Protein AF-A0A7Y3M4L9-F1 (afdb_monomer)

Foldseek 3Di:
DVLCCVQPVDPPPDDQDPPPRVVVVLCCLVVVVGPDDPPDPSSLVSVQVVVVVCLVPDDEAKDKDKDKDWDWQAPDPPDQFTKIKIKMKMWTDPVVVVVCVVVVHAADPVRADDDPNHGYWGKMKIKIKMKGWDDPPQPKIKIKIKIKMAIATDDRAQADRPVQWDWAEPDLAQPQHHTQRFDLQLDDDSHPHHTEGIKIKMKIKIWHDDDDQKIKIKMKIKMHHAHENGDDDPPRRHPPDPVSSVRTWMKIWMKMWGCPVVKIKIKIKIAGQAHSNDPPPCGGCVRGDPVSIHIHIDIHDSD

Sequence (303 aa):
NTIAQNINYIGNDETLTFPAQAQQFINDVLGNNTSLSPTDDDFILVNNIEERKQRLTENNLIFSSSFDYKKDKRDNIFDNDFSIFKFRVEIAGNLLQNISRISGKSKNANGNYEVFGVAFSQYVKTEVDYVKYFSQGGNNVLAFRSYFGIAIPYGNSNSIPFAESFFAGGPNDNRAWTAYNLGPGSSQTTNEFNEANLKIHLSAEQRFNMFGNLRGALFIDAGNIWNVLDNVEDDAATFGGLDSLKDIAIGSGFGLRYDFRFFVLRGDIGFKTYDPSQPEGSRWFKKYNFSNAVYNIGINYPF

Mean predicted aligned error: 4.72 Å

Radius of gyration: 23.03 Å; Cα contacts (8 Å, |Δi|>4): 688; chains: 1; bounding box: 53×56×58 Å

Nearest PDB structures (foldseek):
  4k3b-assembly1_A  TM=7.089E-01  e=7.580E-07  Neisseria gonorrhoeae FA 1090
  6wuj-assembly1_B  TM=6.359E-01  e=8.716E-05  Thermothelomyces thermophilus
  5nxu-assembly1_C  TM=3.870E-01  e=4.578E+00  Providencia stuartii
  5o68-assembly4_J  TM=2.298E-01  e=6.637E-01  Pseudomonas sp. UK4
  1tkl-assembly1_B  TM=2.554E-01  e=4.837E+00  Saccharomyces cerevisiae

pLDDT: mean 95.04, std 3.94, range [65.38, 98.88]

Solvent-accessible surface area (backbone atoms only — not comparable to full-atom values): 15820 Å² total; per-residue (Å²): 87,71,69,42,32,75,74,62,74,42,55,86,90,56,71,63,49,83,64,66,51,45,50,50,50,49,51,33,48,79,66,60,72,47,96,57,46,89,87,35,71,69,38,39,51,47,51,37,50,51,53,51,49,51,66,74,68,56,77,79,41,78,53,69,53,73,49,81,48,78,49,72,62,59,87,50,96,84,61,52,64,30,40,38,43,36,40,38,42,35,44,26,21,62,67,62,53,50,51,38,59,76,70,65,59,72,56,49,99,87,68,28,52,61,60,98,87,33,53,36,40,15,35,41,35,40,38,40,41,39,37,40,36,39,56,74,55,88,74,25,33,44,37,39,38,41,38,41,37,42,38,41,29,39,92,51,26,51,54,70,57,77,93,75,36,42,65,26,28,16,72,68,52,33,37,27,29,53,62,23,68,32,37,24,30,34,36,82,76,78,62,71,71,24,61,18,32,27,37,44,38,37,35,41,36,45,34,34,65,72,56,94,53,36,27,40,33,42,37,42,21,38,33,35,20,17,32,46,78,48,74,75,81,53,70,48,26,31,58,85,51,80,73,45,60,75,23,50,24,29,17,35,37,42,31,45,31,43,54,70,87,85,52,31,45,33,40,36,43,11,21,30,44,30,39,39,53,43,60,89,95,51,26,63,49,71,47,56,43,83,92,58,37,28,82,36,77,47,72,46,71,62,118

Structure (mmCIF, N/CA/C/O backbone):
data_AF-A0A7Y3M4L9-F1
#
_entry.id   AF-A0A7Y3M4L9-F1
#
loop_
_atom_site.group_PDB
_atom_site.id
_atom_site.type_symbol
_atom_site.label_atom_id
_atom_site.label_alt_id
_atom_site.label_comp_id
_atom_site.label_asym_id
_atom_site.label_entity_id
_atom_site.label_seq_id
_atom_site.pdbx_PDB_ins_code
_atom_site.Cartn_x
_atom_site.Cartn_y
_atom_site.Cartn_z
_atom_site.occupancy
_atom_site.B_iso_or_equiv
_atom_site.auth_seq_id
_atom_site.auth_comp_id
_atom_site.auth_asym_id
_atom_site.auth_atom_id
_atom_site.pdbx_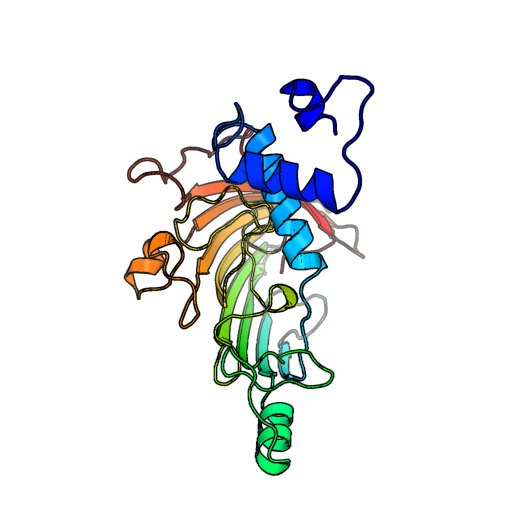PDB_model_num
ATOM 1 N N . ASN A 1 1 ? -4.374 16.717 25.336 1.00 92.19 1 ASN A N 1
ATOM 2 C CA . ASN A 1 1 ? -3.983 17.858 26.194 1.00 92.19 1 ASN A CA 1
ATOM 3 C C . ASN A 1 1 ? -3.893 19.139 25.396 1.00 92.19 1 ASN A C 1
ATOM 5 O O . ASN A 1 1 ? -4.829 19.904 25.519 1.00 92.19 1 ASN A O 1
ATOM 9 N N . THR A 1 2 ? -2.906 19.338 24.516 1.00 94.31 2 THR A N 1
ATOM 10 C CA . THR A 1 2 ? -2.770 20.597 23.750 1.00 94.31 2 THR A CA 1
ATOM 11 C C . THR A 1 2 ? -4.044 21.007 23.004 1.00 94.31 2 THR A C 1
ATOM 13 O O . THR A 1 2 ? -4.526 22.111 23.205 1.00 94.31 2 THR A O 1
ATOM 16 N N . ILE A 1 3 ? -4.653 20.100 22.230 1.00 95.75 3 ILE A N 1
ATOM 17 C CA . ILE A 1 3 ? -5.904 20.392 21.500 1.00 95.75 3 ILE A CA 1
ATOM 18 C C . ILE A 1 3 ? -7.040 20.753 22.469 1.00 95.75 3 ILE A C 1
ATOM 20 O O . ILE A 1 3 ? -7.715 21.760 22.296 1.00 95.75 3 ILE A O 1
ATOM 24 N N . ALA A 1 4 ? -7.210 19.965 23.535 1.00 95.56 4 ALA A N 1
ATOM 25 C CA . ALA A 1 4 ? -8.240 20.193 24.548 1.00 95.56 4 ALA A CA 1
ATOM 26 C C . ALA A 1 4 ? -8.081 21.549 25.266 1.00 95.56 4 ALA A C 1
ATOM 28 O O . ALA A 1 4 ? -9.076 22.206 25.550 1.00 95.56 4 ALA A O 1
ATOM 29 N N . GLN A 1 5 ? -6.846 21.986 25.526 1.00 95.62 5 GLN A N 1
ATOM 30 C CA . GLN A 1 5 ? -6.551 23.306 26.093 1.00 95.62 5 GLN A CA 1
ATOM 31 C C . GLN A 1 5 ? -6.839 24.421 25.076 1.00 95.62 5 GLN A C 1
ATOM 33 O O . GLN A 1 5 ? -7.519 25.388 25.403 1.00 95.62 5 GLN A O 1
ATOM 38 N N . ASN A 1 6 ? -6.402 24.259 23.822 1.00 94.69 6 ASN A N 1
ATOM 39 C CA . ASN A 1 6 ? -6.586 25.257 22.762 1.00 94.69 6 ASN A CA 1
ATOM 40 C C . ASN A 1 6 ? -8.061 25.581 22.491 1.00 94.69 6 ASN A C 1
ATOM 42 O O . ASN A 1 6 ? -8.401 26.736 22.242 1.00 94.69 6 ASN A O 1
ATOM 46 N N . ILE A 1 7 ? -8.940 24.577 22.559 1.00 95.44 7 ILE A N 1
ATOM 47 C CA . ILE A 1 7 ? -10.385 24.767 22.366 1.00 95.44 7 ILE A CA 1
ATOM 48 C C . ILE A 1 7 ? -11.129 25.102 23.670 1.00 95.44 7 ILE A C 1
ATOM 50 O O . ILE A 1 7 ? -12.356 25.151 23.680 1.00 95.44 7 ILE A O 1
ATOM 54 N N . ASN A 1 8 ? -10.402 25.342 24.768 1.00 94.88 8 ASN A N 1
ATOM 55 C CA . ASN A 1 8 ? -10.937 25.602 26.109 1.00 94.88 8 ASN A CA 1
ATOM 56 C C . ASN A 1 8 ? -11.855 24.484 26.646 1.00 94.88 8 ASN A C 1
ATOM 58 O O . ASN A 1 8 ? -12.777 24.752 27.414 1.00 94.88 8 ASN A O 1
ATOM 62 N N . TYR A 1 9 ? -11.616 23.230 26.250 1.00 95.12 9 TYR A N 1
ATOM 63 C CA . TYR A 1 9 ? -12.315 22.061 26.801 1.00 95.12 9 TYR A CA 1
ATOM 64 C C . TYR A 1 9 ? -11.847 21.745 28.235 1.00 95.12 9 TYR A C 1
ATOM 66 O O . TYR A 1 9 ? -12.623 21.256 29.051 1.00 95.12 9 TYR A O 1
ATOM 74 N N . ILE A 1 10 ? -10.587 22.059 28.550 1.00 95.88 10 ILE A N 1
ATOM 75 C CA . ILE A 1 10 ? -10.004 22.060 29.902 1.00 95.88 10 ILE A CA 1
ATOM 76 C C . ILE A 1 10 ? -9.190 23.340 30.123 1.00 95.88 10 ILE A C 1
ATOM 78 O O . ILE A 1 10 ? -8.855 24.033 29.161 1.00 95.88 10 ILE A O 1
ATOM 82 N N . GLY A 1 11 ? -8.836 23.642 31.375 1.00 93.75 11 GLY A N 1
ATOM 83 C CA . GLY A 1 11 ? -7.957 24.766 31.701 1.00 93.75 11 GLY A CA 1
ATOM 84 C C . GLY A 1 11 ? -6.533 24.605 31.143 1.00 93.75 11 GLY A C 1
ATOM 85 O O . GLY A 1 11 ? -6.040 23.492 30.968 1.00 93.75 11 GLY A O 1
ATOM 86 N N . ASN A 1 12 ? -5.837 25.723 30.906 1.00 91.38 12 ASN A N 1
ATOM 87 C CA . ASN A 1 12 ? -4.493 25.743 30.298 1.00 91.38 12 ASN A CA 1
ATOM 88 C C . ASN A 1 12 ? -3.424 24.962 31.088 1.00 91.38 12 ASN A C 1
ATOM 90 O O . ASN A 1 12 ? -2.490 24.436 30.488 1.00 91.38 12 ASN A O 1
ATOM 94 N N . ASP A 1 13 ? -3.577 24.859 32.410 1.00 92.31 13 ASP A N 1
ATOM 95 C CA . ASP A 1 13 ? -2.670 24.111 33.296 1.00 92.31 13 ASP A CA 1
ATOM 96 C C . ASP A 1 13 ? -3.205 22.710 33.650 1.00 92.31 13 ASP A C 1
ATOM 98 O O . ASP A 1 13 ? -2.570 21.950 34.383 1.00 92.31 13 ASP A O 1
ATOM 102 N N . GLU A 1 14 ? -4.386 22.351 33.142 1.00 94.38 14 GLU A N 1
ATOM 103 C CA . GLU A 1 14 ? -5.015 21.058 33.387 1.00 94.38 14 GLU A CA 1
ATOM 104 C C . GLU A 1 14 ? -4.588 20.031 32.337 1.00 94.38 14 GLU A C 1
ATOM 106 O O . GLU A 1 14 ? -4.204 20.354 31.211 1.00 94.38 14 GLU A O 1
ATOM 111 N N . THR A 1 15 ? -4.679 18.752 32.694 1.00 94.88 15 THR A N 1
ATOM 112 C CA . THR A 1 15 ? -4.427 17.643 31.770 1.00 94.88 15 THR A CA 1
ATOM 113 C C . THR A 1 15 ? -5.551 16.627 31.868 1.00 94.88 15 THR A C 1
ATOM 115 O O . THR A 1 15 ? -6.075 16.366 32.949 1.00 94.88 15 THR A O 1
ATOM 118 N N . LEU A 1 16 ? -5.919 16.039 30.730 1.00 94.56 16 LEU A N 1
ATOM 119 C CA . LEU A 1 16 ? -6.867 14.935 30.694 1.00 94.56 16 LEU A CA 1
ATOM 120 C C . LEU A 1 16 ? -6.222 13.712 31.347 1.00 94.56 16 LEU A C 1
ATOM 122 O O . LEU A 1 16 ? -5.148 13.266 30.934 1.00 94.56 16 LEU A O 1
ATOM 126 N N . THR A 1 17 ? -6.897 13.140 32.335 1.00 93.06 17 THR A N 1
ATOM 127 C CA . THR A 1 17 ? -6.503 11.856 32.916 1.00 93.06 17 THR A CA 1
ATOM 128 C C . THR A 1 17 ? -6.695 10.714 31.916 1.00 93.06 17 THR A C 1
ATOM 130 O O . THR A 1 17 ? -7.688 10.638 31.182 1.00 93.06 17 THR A O 1
ATOM 133 N N . PHE A 1 18 ? -5.732 9.793 31.896 1.00 86.81 18 PHE A N 1
ATOM 134 C CA . PHE A 1 18 ? -5.782 8.584 31.081 1.00 86.81 18 PHE A CA 1
ATOM 135 C C . PHE A 1 18 ? -6.322 7.397 31.903 1.00 86.81 18 PHE A C 1
ATOM 137 O O . PHE A 1 18 ? -5.886 7.219 33.041 1.00 86.81 18 PHE A O 1
ATOM 144 N N . PRO A 1 19 ? -7.216 6.550 31.354 1.00 87.06 19 PRO A N 1
ATOM 145 C CA . PRO A 1 19 ? -7.797 6.627 30.009 1.00 87.06 19 PRO A CA 1
ATOM 146 C C . PRO A 1 19 ? -9.112 7.425 29.933 1.00 87.06 19 PRO A C 1
ATOM 148 O O . PRO A 1 19 ? -9.506 7.828 28.844 1.00 87.06 19 PRO A O 1
ATOM 151 N N . ALA A 1 20 ? -9.797 7.655 31.058 1.00 91.94 20 ALA A N 1
ATOM 152 C CA . ALA A 1 20 ? -11.209 8.047 31.060 1.00 91.94 20 ALA A CA 1
ATOM 153 C C . ALA A 1 20 ? -11.492 9.423 30.426 1.00 91.94 20 ALA A C 1
ATOM 155 O O . ALA A 1 20 ? -12.269 9.503 29.476 1.00 91.94 20 ALA A O 1
ATOM 156 N N . GLN A 1 21 ? -10.855 10.497 30.907 1.00 95.00 21 GLN A N 1
ATOM 157 C CA . GLN A 1 21 ? -11.091 11.849 30.378 1.00 95.00 21 GLN A CA 1
ATOM 158 C C . GLN A 1 21 ? -10.524 12.017 28.967 1.00 95.00 21 GLN A C 1
ATOM 160 O O . GLN A 1 21 ? -11.117 12.707 28.142 1.00 95.00 21 GLN A O 1
ATOM 165 N N . ALA A 1 22 ? -9.398 11.363 28.671 1.00 94.62 22 ALA A N 1
ATOM 166 C CA . ALA A 1 22 ? -8.841 11.339 27.323 1.00 94.62 22 ALA A CA 1
ATOM 167 C C . ALA A 1 22 ? -9.817 10.704 26.319 1.00 94.62 22 ALA A C 1
ATOM 169 O O . ALA A 1 22 ? -10.043 11.272 25.254 1.00 94.62 22 ALA A O 1
ATOM 170 N N . GLN A 1 23 ? -10.437 9.573 26.674 1.00 95.44 23 GLN A N 1
ATOM 171 C CA . GLN A 1 23 ? -11.424 8.927 25.812 1.00 95.44 23 GLN A CA 1
ATOM 172 C C . GLN A 1 23 ? -12.690 9.766 25.656 1.00 95.44 23 GLN A C 1
ATOM 174 O O . GLN A 1 23 ? -13.225 9.861 24.557 1.00 95.44 23 GLN A O 1
ATOM 179 N N . GLN A 1 24 ? -13.167 10.375 26.743 1.00 96.50 24 GLN A N 1
ATOM 180 C CA . GLN A 1 24 ? -14.336 11.246 26.689 1.00 96.50 24 GLN A CA 1
ATOM 181 C C . GLN A 1 24 ? -14.101 12.425 25.741 1.00 96.50 24 GLN A C 1
ATOM 183 O O . GLN A 1 24 ? -14.927 12.669 24.872 1.00 96.50 24 GLN A O 1
ATOM 188 N N . PHE A 1 25 ? -12.943 13.083 25.839 1.00 97.31 25 PHE A N 1
ATOM 189 C CA . PHE A 1 25 ? -12.573 14.161 24.927 1.00 97.31 25 PHE A CA 1
ATOM 190 C C . PHE A 1 25 ? -12.571 13.708 23.462 1.00 97.31 25 PHE A C 1
ATOM 192 O O . PHE A 1 25 ? -13.136 14.386 22.610 1.00 97.31 25 PHE A O 1
ATOM 199 N N . ILE A 1 26 ? -11.971 12.549 23.167 1.00 96.56 26 ILE A N 1
ATOM 200 C CA . ILE A 1 26 ? -11.969 11.988 21.810 1.00 96.56 26 ILE A CA 1
ATOM 201 C C . ILE A 1 26 ? -13.405 11.767 21.316 1.00 96.56 26 ILE A C 1
ATOM 203 O O . ILE A 1 26 ? -13.749 12.203 20.221 1.00 96.56 26 ILE A O 1
ATOM 207 N N . ASN A 1 27 ? -14.252 11.135 22.131 1.00 96.81 27 ASN A N 1
ATOM 208 C CA . ASN A 1 27 ? -15.646 10.876 21.780 1.00 96.81 27 ASN A CA 1
ATOM 209 C C . ASN A 1 27 ? -16.433 12.177 21.558 1.00 96.81 27 ASN A C 1
ATOM 211 O O . ASN A 1 27 ? -17.264 12.233 20.658 1.00 96.81 27 ASN A O 1
ATOM 215 N N . ASP A 1 28 ? -16.166 13.219 22.347 1.00 97.06 28 ASP A N 1
ATOM 216 C CA . ASP A 1 28 ? -16.821 14.519 22.204 1.00 97.06 28 ASP A CA 1
ATOM 217 C C . ASP A 1 28 ? -16.396 15.231 20.917 1.00 97.06 28 ASP A C 1
ATOM 219 O O . ASP A 1 28 ? -17.243 15.797 20.225 1.00 97.06 28 ASP A O 1
ATOM 223 N N . VAL A 1 29 ? -15.111 15.175 20.552 1.00 97.00 29 VAL A N 1
ATOM 224 C CA . VAL A 1 29 ? -14.626 15.719 19.275 1.00 97.00 29 VAL A CA 1
ATOM 225 C C . VAL A 1 29 ? -15.272 14.975 18.107 1.00 97.00 29 VAL A C 1
ATOM 227 O O . VAL A 1 29 ? -15.924 15.607 17.280 1.00 97.00 29 VAL A O 1
ATOM 230 N N . LEU A 1 30 ? -15.170 13.642 18.069 1.00 95.31 30 LEU A N 1
ATOM 231 C CA . LEU A 1 30 ? -15.694 12.826 16.965 1.00 95.31 30 LEU A CA 1
ATOM 232 C C . LEU A 1 30 ? -17.230 12.805 16.905 1.00 95.31 30 LEU A C 1
ATOM 234 O O . LEU A 1 30 ? -17.811 12.585 15.845 1.00 95.31 30 LEU A O 1
ATOM 238 N N . GLY A 1 31 ? -17.894 13.071 18.031 1.00 95.50 31 GLY A N 1
ATOM 239 C CA . GLY A 1 31 ? -19.341 13.232 18.136 1.00 95.50 31 GLY A CA 1
ATOM 240 C C . GLY A 1 31 ? -19.858 14.622 17.754 1.00 95.50 31 GLY A C 1
ATOM 241 O O . GLY A 1 31 ? -21.058 14.852 17.875 1.00 95.50 31 GLY A O 1
ATOM 242 N N . ASN A 1 32 ? -18.993 15.541 17.304 1.00 93.75 32 ASN A N 1
ATOM 243 C CA . ASN A 1 32 ? -19.320 16.947 17.018 1.00 93.75 32 ASN A CA 1
ATOM 244 C C . ASN A 1 32 ? -19.892 17.713 18.231 1.00 93.75 32 ASN A C 1
ATOM 246 O O . ASN A 1 32 ? -20.689 18.637 18.077 1.00 93.75 32 ASN A O 1
ATOM 250 N N . ASN A 1 33 ? -19.475 17.351 19.446 1.00 95.81 33 ASN A N 1
ATOM 251 C CA . ASN A 1 33 ? -19.857 18.024 20.694 1.00 95.81 33 ASN A CA 1
ATOM 252 C C . ASN A 1 33 ? -18.848 19.110 21.115 1.00 95.81 33 ASN A C 1
ATOM 254 O O . ASN A 1 33 ? -18.902 19.617 22.235 1.00 95.81 33 ASN A O 1
ATOM 258 N N . THR A 1 34 ? -17.910 19.462 20.235 1.00 95.38 34 THR A N 1
ATOM 259 C CA . THR A 1 34 ? -16.902 20.508 20.459 1.00 95.38 34 THR A CA 1
ATOM 260 C C . THR A 1 34 ? -16.968 21.561 19.355 1.00 95.38 34 THR A C 1
ATOM 262 O O . THR A 1 34 ? -17.765 21.455 18.427 1.00 95.38 34 THR A O 1
ATOM 265 N N . SER A 1 35 ? -16.129 22.594 19.444 1.00 94.50 35 SER A N 1
ATOM 266 C CA . SER A 1 35 ? -16.019 23.623 18.406 1.00 94.50 35 SER A CA 1
ATOM 267 C C . SER A 1 35 ? -15.292 23.161 17.136 1.00 94.50 35 SER A C 1
ATOM 269 O O . SER A 1 35 ? -15.220 23.943 16.193 1.00 94.50 35 SER A O 1
ATOM 271 N N . LEU A 1 36 ? -14.705 21.959 17.129 1.00 95.25 36 LEU A N 1
ATOM 272 C CA . LEU A 1 36 ? -13.946 21.433 15.994 1.00 95.25 36 LEU A CA 1
ATOM 273 C C . LEU A 1 36 ? -14.883 20.846 14.929 1.00 95.25 36 LEU A C 1
ATOM 275 O O . LEU A 1 36 ? -15.818 20.114 15.246 1.00 95.25 36 LEU A O 1
ATOM 279 N N . SER A 1 37 ? -14.590 21.142 13.667 1.00 93.62 37 SER A N 1
ATOM 280 C CA . SER A 1 37 ? -15.246 20.599 12.476 1.00 93.62 37 SER A CA 1
ATOM 281 C C . SER A 1 37 ? -14.431 19.441 11.882 1.00 93.62 37 SER A C 1
ATOM 283 O O . SER A 1 37 ? -13.204 19.478 11.963 1.00 93.62 37 SER A O 1
ATOM 285 N N . PRO A 1 38 ? -15.049 18.468 11.180 1.00 91.38 38 PRO A N 1
ATOM 286 C CA . PRO A 1 38 ? -14.337 17.391 10.477 1.00 91.38 38 PRO A CA 1
ATOM 287 C C . PRO A 1 38 ? -13.252 17.834 9.481 1.00 91.38 38 PRO A C 1
ATOM 289 O O . PRO A 1 38 ? -12.408 17.038 9.079 1.00 91.38 38 PRO A O 1
ATOM 292 N N . THR A 1 39 ? -13.289 19.096 9.059 1.00 90.94 39 THR A N 1
ATOM 293 C CA . THR A 1 39 ? -12.308 19.712 8.157 1.00 90.94 39 THR A CA 1
ATOM 294 C C . THR A 1 39 ? -11.094 20.301 8.872 1.00 90.94 39 THR A C 1
ATOM 296 O O . THR A 1 39 ? -10.145 20.694 8.198 1.00 90.94 39 THR A O 1
ATOM 299 N N . ASP A 1 40 ? -11.138 20.424 10.199 1.00 94.75 40 ASP A N 1
ATOM 300 C CA . ASP A 1 40 ? -10.086 21.067 10.981 1.00 94.75 40 ASP A CA 1
ATOM 301 C C . ASP A 1 40 ? -8.923 20.098 11.219 1.00 94.75 40 ASP A C 1
ATOM 303 O O . ASP A 1 40 ? -9.131 18.933 11.567 1.00 94.75 40 ASP A O 1
ATOM 307 N N . ASP A 1 41 ? -7.687 20.591 11.107 1.00 94.56 41 ASP A N 1
ATOM 308 C CA . ASP A 1 41 ? -6.476 19.781 11.314 1.00 94.56 41 ASP A CA 1
ATOM 309 C C . ASP A 1 41 ? -6.461 19.108 12.699 1.00 94.56 41 ASP A C 1
ATOM 311 O O . ASP A 1 41 ? -6.066 17.948 12.835 1.00 94.56 41 ASP A O 1
ATOM 315 N N . ASP A 1 42 ? -6.950 19.810 13.726 1.00 96.38 42 ASP A N 1
ATOM 316 C CA . ASP A 1 42 ? -7.064 19.288 15.090 1.00 96.38 42 ASP A CA 1
ATOM 317 C C . ASP A 1 42 ? -8.110 18.164 15.201 1.00 96.38 42 ASP A C 1
ATOM 319 O O . ASP A 1 42 ? -7.884 17.194 15.927 1.00 96.38 42 ASP A O 1
ATOM 323 N N . PHE A 1 43 ? -9.225 18.240 14.461 1.00 95.94 43 PHE A N 1
ATOM 324 C CA . PHE A 1 43 ? -10.203 17.148 14.401 1.00 95.94 43 PHE A CA 1
ATOM 325 C C . PHE A 1 43 ? -9.583 15.916 13.744 1.00 95.94 43 PHE A C 1
ATOM 327 O O . PHE A 1 43 ? -9.665 14.815 14.289 1.00 95.94 43 PHE A O 1
ATOM 334 N N . ILE A 1 44 ? -8.931 16.105 12.592 1.00 94.69 44 ILE A N 1
ATOM 335 C CA . ILE A 1 44 ? -8.273 15.027 11.844 1.00 94.69 44 ILE A CA 1
ATOM 336 C C . ILE A 1 44 ? -7.208 14.357 12.719 1.00 94.69 44 ILE A C 1
ATOM 338 O O . ILE A 1 44 ? -7.131 13.132 12.785 1.00 94.69 44 ILE A O 1
ATOM 342 N N . LEU A 1 45 ? -6.427 15.142 13.462 1.00 95.31 45 LEU A N 1
ATOM 343 C CA . LEU A 1 45 ? -5.435 14.613 14.391 1.00 95.31 45 LEU A CA 1
ATOM 344 C C . LEU A 1 45 ? -6.075 13.784 15.517 1.00 95.31 45 LEU A C 1
ATOM 346 O O . LEU A 1 45 ? -5.550 12.722 15.854 1.00 95.31 45 LEU A O 1
ATOM 350 N N . VAL A 1 46 ? -7.201 14.226 16.087 1.00 95.44 46 VAL A N 1
ATOM 351 C CA . VAL A 1 46 ? -7.941 13.452 17.101 1.00 95.44 46 VAL A CA 1
ATOM 352 C C . VAL A 1 46 ? -8.500 12.152 16.516 1.00 95.44 46 VAL A C 1
ATOM 354 O O . VAL A 1 46 ? -8.343 11.103 17.143 1.00 95.44 46 VAL A O 1
ATOM 357 N N . ASN A 1 47 ? -9.071 12.194 15.309 1.00 95.06 47 ASN A N 1
ATOM 358 C CA . ASN A 1 47 ? -9.529 11.004 14.587 1.00 95.06 47 ASN A CA 1
ATOM 359 C C . ASN A 1 47 ? -8.390 9.994 14.394 1.00 95.06 47 ASN A C 1
ATOM 361 O O . ASN A 1 47 ? -8.524 8.833 14.769 1.00 95.06 47 ASN A O 1
ATOM 365 N N . ASN A 1 48 ? -7.229 10.453 13.927 1.00 94.75 48 ASN A N 1
ATOM 366 C CA . ASN A 1 48 ? -6.074 9.587 13.687 1.00 94.75 48 ASN A CA 1
ATOM 367 C C . ASN A 1 48 ? -5.498 9.007 14.992 1.00 94.75 48 ASN A C 1
ATOM 369 O O . ASN A 1 48 ? -4.983 7.888 15.008 1.00 94.75 48 ASN A O 1
ATOM 373 N N . ILE A 1 49 ? -5.599 9.729 16.115 1.00 94.06 49 ILE A N 1
ATOM 374 C CA . ILE A 1 49 ? -5.240 9.198 17.440 1.00 94.06 49 ILE A CA 1
ATOM 375 C C . ILE A 1 49 ? -6.190 8.066 17.853 1.00 94.06 49 ILE A C 1
ATOM 377 O O . ILE A 1 49 ? -5.717 7.033 18.333 1.00 94.06 49 ILE A O 1
ATOM 381 N N . GLU A 1 50 ? -7.501 8.243 17.675 1.00 94.00 50 GLU A N 1
ATOM 382 C CA . GLU A 1 50 ? -8.492 7.202 17.972 1.00 94.00 50 GLU A CA 1
ATOM 383 C C . GLU A 1 50 ? -8.282 5.970 17.091 1.00 94.00 50 GLU A C 1
ATOM 385 O O . GLU A 1 50 ? -8.208 4.856 17.607 1.00 94.00 50 GLU A O 1
ATOM 390 N N . GLU A 1 51 ? -8.099 6.179 15.788 1.00 92.94 51 GLU A N 1
ATOM 391 C CA . GLU A 1 51 ? -7.830 5.133 14.804 1.00 92.94 51 GLU A CA 1
ATOM 392 C C . GLU A 1 51 ? -6.594 4.306 15.201 1.00 92.94 51 GLU A C 1
ATOM 394 O O . GLU A 1 51 ? -6.663 3.082 15.339 1.00 92.94 51 GLU A O 1
ATOM 399 N N . ARG A 1 52 ? -5.468 4.971 15.501 1.00 92.75 52 ARG A N 1
ATOM 400 C CA . ARG A 1 52 ? -4.250 4.309 15.997 1.00 92.75 52 ARG A CA 1
ATOM 401 C C . ARG A 1 52 ? -4.505 3.515 17.269 1.00 92.75 52 ARG A C 1
ATOM 403 O O . ARG A 1 52 ? -4.027 2.389 17.393 1.00 92.75 52 ARG A O 1
ATOM 410 N N . LYS A 1 53 ? -5.228 4.091 18.231 1.00 92.38 53 LYS A N 1
ATOM 411 C CA . LYS A 1 53 ? -5.532 3.426 19.501 1.00 92.38 53 LYS A CA 1
ATOM 412 C C . LYS A 1 53 ? -6.359 2.164 19.265 1.00 92.38 53 LYS A C 1
ATOM 414 O O . LYS A 1 53 ? -6.022 1.129 19.835 1.00 92.38 53 LYS A O 1
ATOM 419 N N . GLN A 1 54 ? -7.394 2.221 18.428 1.00 90.44 54 GLN A N 1
ATOM 420 C CA . GLN A 1 54 ? -8.205 1.049 18.084 1.00 90.44 54 GLN A CA 1
ATOM 421 C C . GLN A 1 54 ? -7.337 -0.053 17.473 1.00 90.44 54 GLN A C 1
ATOM 423 O O . GLN A 1 54 ? -7.333 -1.166 17.988 1.00 90.44 54 GLN A O 1
ATOM 428 N N . ARG A 1 55 ? -6.497 0.277 16.485 1.00 88.31 55 ARG A N 1
ATOM 429 C CA . ARG A 1 55 ? -5.589 -0.691 15.845 1.00 88.31 55 ARG A CA 1
ATOM 430 C C . ARG A 1 55 ? -4.567 -1.301 16.811 1.00 88.31 55 ARG A C 1
ATOM 432 O O . ARG A 1 55 ? -4.304 -2.496 16.756 1.00 88.31 55 ARG A O 1
ATOM 439 N N . LEU A 1 56 ? -3.987 -0.501 17.709 1.00 89.75 56 LEU A N 1
ATOM 440 C CA . LEU A 1 56 ? -2.972 -0.964 18.669 1.00 89.75 56 LEU A CA 1
ATOM 441 C C . LEU A 1 56 ? -3.551 -1.787 19.828 1.00 89.75 56 LEU A C 1
ATOM 443 O O . LEU A 1 56 ? -2.813 -2.533 20.469 1.00 89.75 56 LEU A O 1
ATOM 447 N N . THR A 1 57 ? -4.840 -1.618 20.129 1.00 90.38 57 THR A N 1
ATOM 448 C CA . THR A 1 57 ? -5.529 -2.311 21.231 1.00 90.38 57 THR A CA 1
ATOM 449 C C . THR A 1 57 ? -6.430 -3.448 20.754 1.00 90.38 57 THR A C 1
ATOM 451 O O . THR A 1 57 ? -7.019 -4.148 21.579 1.00 90.38 57 THR A O 1
ATOM 454 N N . GLU A 1 58 ? -6.525 -3.658 19.440 1.00 88.31 58 GLU A N 1
ATOM 455 C CA . GLU A 1 58 ? -7.305 -4.736 18.851 1.00 88.31 58 GLU A CA 1
ATOM 456 C C . GLU A 1 58 ? -6.700 -6.102 19.203 1.00 88.31 58 GLU A C 1
ATOM 458 O O . GLU A 1 58 ? -5.520 -6.380 18.972 1.00 88.31 58 GLU A O 1
ATOM 463 N N . ASN A 1 59 ? -7.532 -6.991 19.747 1.00 89.75 59 ASN A N 1
ATOM 464 C CA . ASN A 1 59 ? -7.136 -8.368 20.008 1.00 89.75 59 ASN A CA 1
ATOM 465 C C . ASN A 1 59 ? -7.318 -9.199 18.738 1.00 89.75 59 ASN A C 1
ATOM 467 O O . ASN A 1 59 ? -8.430 -9.619 18.425 1.00 89.75 59 ASN A O 1
ATOM 471 N N . ASN A 1 60 ? -6.216 -9.487 18.051 1.00 89.50 60 ASN A N 1
ATOM 472 C CA . ASN A 1 60 ? -6.207 -10.328 16.859 1.00 89.50 60 ASN A CA 1
ATOM 473 C C . ASN A 1 60 ? -5.553 -11.682 17.155 1.00 89.50 60 ASN A C 1
ATOM 475 O O . ASN A 1 60 ? -4.398 -11.748 17.575 1.00 89.50 60 ASN A O 1
ATOM 479 N N . LEU A 1 61 ? -6.277 -12.778 16.905 1.00 95.00 61 LEU A N 1
ATOM 480 C CA . LEU A 1 61 ? -5.721 -14.132 16.936 1.00 95.00 61 LEU A CA 1
ATOM 481 C C . LEU A 1 61 ? -5.750 -14.734 15.532 1.00 95.00 61 LEU A C 1
ATOM 483 O O . LEU A 1 61 ? -6.794 -15.165 15.047 1.00 95.00 61 LEU A O 1
ATOM 487 N N . ILE A 1 62 ? -4.585 -14.802 14.896 1.00 96.19 62 ILE A N 1
ATOM 488 C CA . ILE A 1 62 ? -4.427 -15.337 13.543 1.00 96.19 62 ILE A CA 1
ATOM 489 C C . ILE A 1 62 ? -3.625 -16.632 13.643 1.00 96.19 62 ILE A C 1
ATOM 491 O O . ILE A 1 62 ? -2.463 -16.631 14.038 1.00 96.19 62 ILE A O 1
ATOM 495 N N . PHE A 1 63 ? -4.259 -17.752 13.299 1.00 96.75 63 PHE A N 1
ATOM 496 C CA . PHE A 1 63 ? -3.573 -19.030 13.132 1.00 96.75 63 PHE A CA 1
ATOM 497 C C . PHE A 1 63 ? -3.685 -19.444 11.672 1.00 96.75 63 PHE A C 1
ATOM 499 O O . PHE A 1 63 ? -4.761 -19.869 11.237 1.00 96.75 63 PHE A O 1
ATOM 506 N N . SER A 1 64 ? -2.597 -19.293 10.923 1.00 97.12 64 SER A N 1
ATOM 507 C CA . SER A 1 64 ? -2.593 -19.485 9.478 1.00 97.12 64 SER A CA 1
ATOM 508 C C . SER A 1 64 ? -1.586 -20.524 9.001 1.00 97.12 64 SER A C 1
ATOM 510 O O . SER A 1 64 ? -0.703 -20.990 9.721 1.00 97.12 64 SER A O 1
ATOM 512 N N . SER A 1 65 ? -1.791 -20.965 7.768 1.00 97.62 65 SER A N 1
ATOM 513 C CA . SER A 1 65 ? -0.865 -21.789 7.006 1.00 97.62 65 SER A CA 1
ATOM 514 C C . SER A 1 65 ? -0.719 -21.167 5.627 1.00 97.62 65 SER A C 1
ATOM 516 O O . SER A 1 65 ? -1.727 -20.874 4.981 1.00 97.62 65 SER A O 1
ATOM 518 N N . SER A 1 66 ? 0.521 -20.973 5.182 1.00 97.62 66 SER A N 1
ATOM 519 C CA . SER A 1 66 ? 0.829 -20.383 3.881 1.00 97.62 66 SER A CA 1
ATOM 520 C C . SER A 1 66 ? 1.634 -21.332 2.998 1.00 97.62 66 SER A C 1
ATOM 522 O O . SER A 1 66 ? 2.341 -22.225 3.469 1.00 97.62 66 SER A O 1
ATOM 524 N N . PHE A 1 67 ? 1.509 -21.131 1.691 1.00 98.38 67 PHE A N 1
ATOM 525 C CA . PHE A 1 67 ? 2.348 -21.737 0.673 1.00 98.38 67 PHE A CA 1
ATOM 526 C C . PHE A 1 67 ? 2.914 -20.636 -0.218 1.00 98.38 67 PHE A C 1
ATOM 528 O O . PHE A 1 67 ? 2.159 -19.869 -0.817 1.00 98.38 67 PHE A O 1
ATOM 535 N N . ASP A 1 68 ? 4.239 -20.609 -0.332 1.00 98.44 68 ASP A N 1
ATOM 536 C CA . ASP A 1 68 ? 4.992 -19.616 -1.087 1.00 98.44 68 ASP A CA 1
ATOM 537 C C . ASP A 1 68 ? 5.762 -20.296 -2.225 1.00 98.44 68 ASP A C 1
ATOM 539 O O . ASP A 1 68 ? 6.626 -21.150 -2.010 1.00 98.44 68 ASP A O 1
ATOM 543 N N . TYR A 1 69 ? 5.477 -19.891 -3.459 1.00 98.56 69 TYR A N 1
ATOM 544 C CA . TYR A 1 69 ? 6.175 -20.336 -4.657 1.00 98.56 69 TYR A CA 1
ATOM 545 C C . TYR A 1 69 ? 6.905 -19.166 -5.308 1.00 98.56 69 TYR A C 1
ATOM 547 O O . TYR A 1 69 ? 6.301 -18.144 -5.628 1.00 98.56 69 TYR A O 1
ATOM 555 N N . LYS A 1 70 ? 8.205 -19.333 -5.569 1.00 98.44 70 LYS A N 1
ATOM 556 C CA . LYS A 1 70 ? 9.024 -18.367 -6.306 1.00 98.44 70 LYS A CA 1
ATOM 557 C C . LYS A 1 70 ? 9.748 -19.061 -7.453 1.00 98.44 70 LYS A C 1
ATOM 559 O O . LYS A 1 70 ? 10.529 -19.983 -7.236 1.00 98.44 70 LYS A O 1
ATOM 564 N N . LYS A 1 71 ? 9.550 -18.553 -8.667 1.00 98.12 71 LYS A N 1
ATOM 565 C CA . LYS A 1 71 ? 10.308 -18.925 -9.862 1.00 98.12 71 LYS A CA 1
ATOM 566 C C . LYS A 1 71 ? 11.114 -17.726 -10.341 1.00 98.12 71 LYS A C 1
ATOM 568 O O . LYS A 1 71 ? 10.561 -16.804 -10.934 1.00 98.12 71 LYS A O 1
ATOM 573 N N . ASP A 1 72 ? 12.414 -17.752 -10.075 1.00 96.88 72 ASP A N 1
ATOM 574 C CA . ASP A 1 72 ? 13.381 -16.772 -10.572 1.00 96.88 72 ASP A CA 1
ATOM 575 C C . ASP A 1 72 ? 14.100 -17.384 -11.780 1.00 96.88 72 ASP A C 1
ATOM 577 O O . ASP A 1 72 ? 14.734 -18.428 -11.646 1.00 96.88 72 ASP A O 1
ATOM 581 N N . LYS A 1 73 ? 13.925 -16.796 -12.969 1.00 96.31 73 LYS A N 1
ATOM 582 C CA . LYS A 1 73 ? 14.556 -17.275 -14.213 1.00 96.31 73 LYS A CA 1
ATOM 583 C C . LYS A 1 73 ? 15.886 -16.584 -14.517 1.00 96.31 73 LYS A C 1
ATOM 585 O O . LYS A 1 73 ? 16.341 -16.644 -15.648 1.00 96.31 73 LYS A O 1
ATOM 590 N N . ARG A 1 74 ? 16.450 -15.863 -13.554 1.00 93.94 74 ARG A N 1
ATOM 591 C CA . ARG A 1 74 ? 17.708 -15.152 -13.738 1.00 93.94 74 ARG A CA 1
ATOM 592 C C . ARG A 1 74 ? 18.868 -16.132 -13.818 1.00 93.94 74 ARG A C 1
ATOM 594 O O . ARG A 1 74 ? 19.056 -16.929 -12.899 1.00 93.94 74 ARG A O 1
ATOM 601 N N . ASP A 1 75 ? 19.669 -16.019 -14.869 1.00 90.12 75 ASP A N 1
ATOM 602 C CA . ASP A 1 75 ? 20.798 -16.927 -15.088 1.00 90.12 75 ASP A CA 1
ATOM 603 C C . ASP A 1 75 ? 21.991 -16.590 -14.182 1.00 90.12 75 ASP A C 1
ATOM 605 O O . ASP A 1 75 ? 22.673 -17.475 -13.664 1.00 90.12 75 ASP A O 1
ATOM 609 N N . ASN A 1 76 ? 22.270 -15.297 -13.982 1.00 88.06 76 ASN A N 1
ATOM 610 C CA . ASN A 1 76 ? 23.366 -14.815 -13.138 1.00 88.06 76 ASN A CA 1
ATOM 611 C C . ASN A 1 76 ? 23.125 -13.372 -12.646 1.00 88.06 76 ASN A C 1
ATOM 613 O O . ASN A 1 76 ? 22.147 -12.727 -13.006 1.00 88.06 76 ASN A O 1
ATOM 617 N N . ILE A 1 77 ? 24.024 -12.835 -11.817 1.00 80.50 77 ILE A N 1
ATOM 618 C CA . ILE A 1 77 ? 23.867 -11.491 -11.225 1.00 80.50 77 ILE A CA 1
ATOM 619 C C . ILE A 1 77 ? 23.940 -10.326 -12.230 1.00 80.50 77 ILE A C 1
ATOM 621 O O . ILE A 1 77 ? 23.516 -9.223 -11.895 1.00 80.50 77 ILE A O 1
ATOM 625 N N . PHE A 1 78 ? 24.480 -10.552 -13.430 1.00 80.69 78 PHE A N 1
ATOM 626 C CA . PHE A 1 78 ? 24.590 -9.560 -14.506 1.00 80.69 78 PHE A CA 1
ATOM 627 C C . PHE A 1 78 ? 23.470 -9.682 -15.544 1.00 80.69 78 PHE A C 1
ATOM 629 O O . PHE A 1 78 ? 23.402 -8.872 -16.471 1.00 80.69 78 PHE A O 1
ATOM 636 N N . ASP A 1 79 ? 22.613 -10.692 -15.405 1.00 85.12 79 ASP A N 1
ATOM 637 C CA . ASP A 1 79 ? 21.460 -10.887 -16.264 1.00 85.12 79 ASP A CA 1
ATOM 638 C C . ASP A 1 79 ? 20.447 -9.758 -16.036 1.00 85.12 79 ASP A C 1
ATOM 640 O O . ASP A 1 79 ? 19.978 -9.524 -14.922 1.00 85.12 79 ASP A O 1
ATOM 644 N N . ASN A 1 80 ? 20.144 -9.040 -17.115 1.00 88.12 80 ASN A N 1
ATOM 645 C CA . ASN A 1 80 ? 19.190 -7.936 -17.149 1.00 88.12 80 ASN A CA 1
ATOM 646 C C . ASN A 1 80 ? 17.951 -8.272 -18.000 1.00 88.12 80 ASN A C 1
ATOM 648 O O . ASN A 1 80 ? 17.141 -7.388 -18.276 1.00 88.12 80 ASN A O 1
ATOM 652 N N . ASP A 1 81 ? 17.801 -9.528 -18.431 1.00 94.50 81 ASP A N 1
ATOM 653 C CA . ASP A 1 81 ? 16.667 -10.021 -19.210 1.00 94.50 81 ASP A CA 1
ATOM 654 C C . ASP A 1 81 ? 16.106 -11.310 -18.600 1.00 94.50 81 ASP A C 1
ATOM 656 O O . ASP A 1 81 ? 16.285 -12.421 -19.089 1.00 94.50 81 ASP A O 1
ATOM 660 N N . PHE A 1 82 ? 15.359 -11.153 -17.513 1.00 95.94 82 PHE A N 1
ATOM 661 C CA . PHE A 1 82 ? 14.795 -12.276 -16.776 1.00 95.94 82 PHE A CA 1
ATOM 662 C C . PHE A 1 82 ? 13.412 -11.943 -16.239 1.00 95.94 82 PHE A C 1
ATOM 664 O O . PHE A 1 82 ? 12.935 -10.809 -16.313 1.00 95.94 82 PHE A O 1
ATOM 671 N N . SER A 1 83 ? 12.742 -12.956 -15.701 1.00 97.69 83 SER A N 1
ATOM 672 C CA . SER A 1 83 ? 11.460 -12.792 -15.025 1.00 97.69 83 SER A CA 1
ATOM 673 C C . SER A 1 83 ? 11.478 -13.449 -13.657 1.00 97.69 83 SER A C 1
ATOM 675 O O . SER A 1 83 ? 12.021 -14.548 -13.513 1.00 97.69 83 SER A O 1
ATOM 677 N N . ILE A 1 84 ? 10.791 -12.835 -12.701 1.00 98.00 84 ILE A N 1
ATOM 678 C CA . ILE A 1 84 ? 10.485 -13.428 -11.405 1.00 98.00 84 ILE A CA 1
ATOM 679 C C . ILE A 1 84 ? 8.972 -13.566 -11.306 1.00 98.00 84 ILE A C 1
ATOM 681 O O . ILE A 1 84 ? 8.246 -12.593 -11.477 1.00 98.00 84 ILE A O 1
ATOM 685 N N . PHE A 1 85 ? 8.503 -14.770 -11.004 1.00 98.62 85 PHE A N 1
ATOM 686 C CA . PHE A 1 85 ? 7.115 -15.030 -10.647 1.00 98.62 85 PHE A CA 1
ATOM 687 C C . PHE A 1 85 ? 7.053 -15.467 -9.188 1.00 98.62 85 PHE A C 1
ATOM 689 O O . PHE A 1 85 ? 7.786 -16.375 -8.789 1.00 98.62 85 PHE A O 1
ATOM 696 N N . LYS A 1 86 ? 6.188 -14.834 -8.401 1.00 98.69 86 LYS A N 1
ATOM 697 C CA . LYS A 1 86 ? 5.875 -15.227 -7.031 1.00 98.69 86 LYS A CA 1
ATOM 698 C C . LYS A 1 86 ? 4.376 -15.455 -6.909 1.00 98.69 86 LYS A C 1
ATOM 700 O O . LYS A 1 86 ? 3.580 -14.668 -7.416 1.00 98.69 86 LYS A O 1
ATOM 705 N N . PHE A 1 87 ? 4.022 -16.518 -6.211 1.00 98.75 87 PHE A N 1
ATOM 706 C CA . PHE A 1 87 ? 2.658 -16.855 -5.850 1.00 98.75 87 PHE A CA 1
ATOM 707 C C . PHE A 1 87 ? 2.639 -17.213 -4.372 1.00 98.75 87 PHE A C 1
ATOM 709 O O . PHE A 1 87 ? 3.436 -18.047 -3.941 1.00 98.75 87 PHE A O 1
ATOM 716 N N . ARG A 1 88 ? 1.743 -16.595 -3.612 1.00 98.75 88 ARG A N 1
ATOM 717 C CA . ARG A 1 88 ? 1.497 -16.931 -2.213 1.00 98.75 88 ARG A CA 1
ATOM 718 C C . ARG A 1 88 ? 0.014 -17.187 -2.024 1.00 98.75 88 ARG A C 1
ATOM 720 O O . ARG A 1 88 ? -0.815 -16.432 -2.524 1.00 98.75 88 ARG A O 1
ATOM 727 N N . VAL A 1 89 ? -0.311 -18.235 -1.284 1.00 98.69 89 VAL A N 1
ATOM 728 C CA . VAL A 1 89 ? -1.659 -18.468 -0.768 1.00 98.69 89 VAL A CA 1
ATOM 729 C C . VAL A 1 89 ? -1.573 -18.739 0.722 1.00 98.69 89 VAL A C 1
ATOM 731 O O . VAL A 1 89 ? -0.706 -19.479 1.175 1.00 98.69 89 VAL A O 1
ATOM 734 N N . GLU A 1 90 ? -2.463 -18.129 1.481 1.00 98.44 90 GLU A N 1
ATOM 735 C CA . GLU A 1 90 ? -2.549 -18.232 2.925 1.00 98.44 90 GLU A CA 1
ATOM 736 C C . GLU A 1 90 ? -3.990 -18.507 3.338 1.00 98.44 90 GLU A C 1
ATOM 738 O O . GLU A 1 90 ? -4.935 -17.926 2.808 1.00 98.44 90 GLU A O 1
ATOM 743 N N . ILE A 1 91 ? -4.157 -19.430 4.278 1.00 98.19 91 ILE A N 1
ATOM 744 C CA . ILE A 1 91 ? -5.449 -19.828 4.825 1.00 98.19 91 ILE A CA 1
ATOM 745 C C . ILE A 1 91 ? -5.354 -19.709 6.343 1.00 98.19 91 ILE A C 1
ATOM 747 O O . ILE A 1 91 ? -4.497 -20.343 6.962 1.00 98.19 91 ILE A O 1
ATOM 751 N N . ALA A 1 92 ? -6.239 -18.918 6.943 1.00 98.06 92 ALA A N 1
ATOM 752 C CA . ALA A 1 92 ? -6.248 -18.631 8.372 1.00 98.06 92 ALA A CA 1
ATOM 753 C C . ALA A 1 92 ? -7.532 -19.117 9.048 1.00 98.06 92 ALA A C 1
ATOM 755 O O . ALA A 1 92 ? -8.612 -19.079 8.468 1.00 98.06 92 ALA A O 1
ATOM 756 N N . GLY A 1 93 ? -7.423 -19.574 10.296 1.00 97.12 93 GLY A N 1
ATOM 757 C CA . GLY A 1 93 ? -8.561 -19.880 11.165 1.00 97.12 93 GLY A CA 1
ATOM 758 C C . GLY A 1 93 ? -9.199 -21.259 10.965 1.00 97.12 93 GLY A C 1
ATOM 759 O O . GLY A 1 93 ? -9.894 -21.731 11.859 1.00 97.12 93 GLY A O 1
ATOM 760 N N . ASN A 1 94 ? -8.939 -21.975 9.864 1.00 96.25 94 ASN A N 1
ATOM 761 C CA . ASN A 1 94 ? -9.599 -23.261 9.572 1.00 96.25 94 ASN A CA 1
ATOM 762 C C . ASN A 1 94 ? -9.304 -24.344 10.612 1.00 96.25 94 ASN A C 1
ATOM 764 O O . ASN A 1 94 ? -10.200 -25.115 10.958 1.00 96.25 94 ASN A O 1
ATOM 768 N N . LEU A 1 95 ? -8.077 -24.413 11.135 1.00 95.94 95 LEU A N 1
ATOM 769 C CA . LEU A 1 95 ? -7.748 -25.380 12.182 1.00 95.94 95 LEU A CA 1
ATOM 770 C C . LEU A 1 95 ? -8.521 -25.072 13.472 1.00 95.94 95 LEU A C 1
ATOM 772 O O . LEU A 1 95 ? -9.196 -25.950 14.008 1.00 95.94 95 LEU A O 1
ATOM 776 N N . LEU A 1 96 ? -8.488 -23.815 13.926 1.00 96.44 96 LEU A N 1
ATOM 777 C CA . LEU A 1 96 ? -9.194 -23.371 15.132 1.00 96.44 96 LEU A CA 1
ATOM 778 C C . LEU A 1 96 ? -10.711 -23.510 14.988 1.00 96.44 96 LEU A C 1
ATOM 780 O O . LEU A 1 96 ? -11.388 -23.917 15.932 1.00 96.44 96 LEU A O 1
ATOM 784 N N . GLN A 1 97 ? -11.241 -23.259 13.793 1.00 95.75 97 GLN A N 1
ATOM 785 C CA . GLN A 1 97 ? -12.642 -23.457 13.455 1.00 95.75 97 GLN A CA 1
ATOM 786 C C . GLN A 1 97 ? -13.057 -24.927 13.580 1.00 95.75 97 GLN A C 1
ATOM 788 O O . GLN A 1 97 ? -14.117 -25.208 14.142 1.00 95.75 97 GLN A O 1
ATOM 793 N N . ASN A 1 98 ? -12.246 -25.861 13.079 1.00 95.38 98 ASN A N 1
ATOM 794 C CA . ASN A 1 98 ? -12.527 -27.294 13.184 1.00 95.38 98 ASN A CA 1
ATOM 795 C C . ASN A 1 98 ? -12.397 -27.799 14.624 1.00 95.38 98 ASN A C 1
ATOM 797 O O . ASN A 1 98 ? -13.298 -28.484 15.102 1.00 95.38 98 ASN A O 1
ATOM 801 N N . ILE A 1 99 ? -11.341 -27.403 15.343 1.00 95.69 99 ILE A N 1
ATOM 802 C CA . ILE A 1 99 ? -11.161 -27.754 16.760 1.00 95.69 99 ILE A CA 1
ATOM 803 C C . ILE A 1 99 ? -12.345 -27.237 17.582 1.00 95.69 99 ILE A C 1
ATOM 805 O O . ILE A 1 99 ? -12.953 -27.998 18.324 1.00 95.69 99 ILE A O 1
ATOM 809 N N . SER A 1 100 ? -12.743 -25.976 17.398 1.00 95.06 100 SER A N 1
ATOM 810 C CA . SER A 1 100 ? -13.855 -25.378 18.150 1.00 95.06 100 SER A CA 1
ATOM 811 C C . SER A 1 100 ? -15.193 -26.076 17.886 1.00 95.06 100 SER A C 1
ATOM 813 O O . SER A 1 100 ? -15.982 -26.248 18.815 1.00 95.06 100 SER A O 1
ATOM 815 N N . ARG A 1 101 ? -15.433 -26.523 16.643 1.00 93.81 101 ARG A N 1
ATOM 816 C CA . ARG A 1 101 ? -16.617 -27.322 16.281 1.00 93.81 101 ARG A CA 1
ATOM 817 C C . ARG A 1 101 ? -16.595 -28.702 16.937 1.00 93.81 101 ARG A C 1
ATOM 819 O O . ARG A 1 101 ? -17.592 -29.091 17.532 1.00 93.81 101 ARG A O 1
ATOM 826 N N . ILE A 1 102 ? -15.474 -29.423 16.852 1.00 95.62 102 ILE A N 1
ATOM 827 C CA . ILE A 1 102 ? -15.336 -30.784 17.402 1.00 95.62 102 ILE A CA 1
ATOM 828 C C . ILE A 1 102 ? -15.400 -30.770 18.932 1.00 95.62 102 ILE A C 1
ATOM 830 O O . ILE A 1 102 ? -16.021 -31.640 19.534 1.00 95.62 102 ILE A O 1
ATOM 834 N N . SER A 1 103 ? -14.806 -29.762 19.570 1.00 94.25 103 SER A N 1
ATOM 835 C CA . SER A 1 103 ? -14.848 -29.583 21.023 1.00 94.25 103 SER A CA 1
ATOM 836 C C . SER A 1 103 ? -16.182 -29.031 21.541 1.00 94.25 103 SER A C 1
ATOM 838 O O . SER A 1 103 ? -16.304 -28.805 22.741 1.00 94.25 103 SER A O 1
ATOM 840 N N . GLY A 1 104 ? -17.170 -28.784 20.671 1.00 91.06 104 GLY A N 1
ATOM 841 C CA . GLY A 1 104 ? -18.501 -28.324 21.072 1.00 91.06 104 GLY A CA 1
ATOM 842 C C . GLY A 1 104 ? -18.521 -26.942 21.729 1.00 91.06 104 GLY A C 1
ATOM 843 O O . GLY A 1 104 ? -19.390 -26.678 22.558 1.00 91.06 104 GLY A O 1
ATOM 844 N N . LYS A 1 105 ? -17.567 -26.057 21.402 1.00 92.00 105 LYS A N 1
ATOM 845 C CA . LYS A 1 105 ? -17.547 -24.702 21.966 1.00 92.00 105 LYS A CA 1
ATOM 846 C C . LYS A 1 105 ? -18.789 -23.915 21.544 1.00 92.00 105 LYS A C 1
ATOM 848 O O . LYS A 1 105 ? -19.231 -24.001 20.400 1.00 92.00 105 LYS A O 1
ATOM 853 N N . SER A 1 106 ? -19.319 -23.098 22.449 1.00 91.94 106 SER A N 1
ATOM 854 C CA . SER A 1 106 ? -20.336 -22.107 22.107 1.00 91.94 106 SER A CA 1
ATOM 855 C C . SER A 1 106 ? -19.707 -20.909 21.398 1.00 91.94 106 SER A C 1
ATOM 857 O O . SER A 1 106 ? -18.553 -20.553 21.642 1.00 91.94 106 SER A O 1
ATOM 859 N N . LYS A 1 107 ? -20.491 -20.280 20.525 1.00 93.75 107 LYS A N 1
ATOM 860 C CA . LYS A 1 107 ? -20.168 -18.979 19.938 1.00 93.75 107 LYS A CA 1
ATOM 861 C C . LYS A 1 107 ? -20.480 -17.861 20.939 1.00 93.75 107 LYS A C 1
ATOM 863 O O . LYS A 1 107 ? -21.332 -18.040 21.810 1.00 93.75 107 LYS A O 1
ATOM 868 N N . ASN A 1 108 ? -19.798 -16.729 20.810 1.00 92.50 108 ASN A N 1
ATOM 869 C CA . ASN A 1 108 ? -20.082 -15.515 21.570 1.00 92.50 108 ASN A CA 1
ATOM 870 C C . ASN A 1 108 ? -21.342 -14.795 21.041 1.00 92.50 108 ASN A C 1
ATOM 872 O O . ASN A 1 108 ? -21.996 -15.265 20.107 1.00 92.50 108 ASN A O 1
ATOM 876 N N . ALA A 1 109 ? -21.677 -13.641 21.627 1.00 91.62 109 ALA A N 1
ATOM 877 C CA . ALA A 1 109 ? -22.842 -12.839 21.236 1.00 91.62 109 ALA A CA 1
ATOM 878 C C . ALA A 1 109 ? -22.817 -12.393 19.760 1.00 91.62 109 ALA A C 1
ATOM 880 O O . ALA A 1 109 ? -23.870 -12.243 19.148 1.00 91.62 109 ALA A O 1
ATOM 881 N N . ASN A 1 110 ? -21.623 -12.258 19.178 1.00 88.94 110 ASN A N 1
ATOM 882 C CA . ASN A 1 110 ? -21.416 -11.880 17.780 1.00 88.94 110 ASN A CA 1
ATOM 883 C C . ASN A 1 110 ? -21.395 -13.095 16.835 1.00 88.94 110 ASN A C 1
ATOM 885 O O . ASN A 1 110 ? -21.111 -12.955 15.651 1.00 88.94 110 ASN A O 1
ATOM 889 N N . GLY A 1 111 ? -21.673 -14.304 17.338 1.00 92.38 111 GLY A N 1
ATOM 890 C CA . GLY A 1 111 ? -21.709 -15.521 16.529 1.00 92.38 111 GLY A CA 1
ATOM 891 C C . GLY A 1 111 ? -20.334 -16.110 16.191 1.00 92.38 111 GLY A C 1
ATOM 892 O O . GLY A 1 111 ? -20.262 -17.008 15.344 1.00 92.38 111 GLY A O 1
ATOM 893 N N . ASN A 1 112 ? -19.273 -15.680 16.880 1.00 95.06 112 ASN A N 1
ATOM 894 C CA . ASN A 1 112 ? -17.894 -16.104 16.635 1.00 95.06 112 ASN A CA 1
ATOM 895 C C . ASN A 1 112 ? -17.399 -17.080 17.709 1.00 95.06 112 ASN A C 1
ATOM 897 O O . ASN A 1 112 ? -17.759 -16.999 18.881 1.00 95.06 112 ASN A O 1
ATOM 901 N N . TYR A 1 113 ? -16.559 -18.024 17.306 1.00 96.50 113 TYR A N 1
ATOM 902 C CA . TYR A 1 113 ? -15.788 -18.881 18.191 1.00 96.50 113 TYR A CA 1
ATOM 903 C C . TYR A 1 113 ? -14.593 -18.131 18.771 1.00 96.50 113 TYR A C 1
ATOM 905 O O . TYR A 1 113 ? -13.911 -17.382 18.069 1.00 96.50 113 TYR A O 1
ATOM 913 N N . GLU A 1 114 ? -14.299 -18.429 20.035 1.00 95.44 114 GLU A N 1
ATOM 914 C CA . GLU A 1 114 ? -13.190 -17.833 20.771 1.00 95.44 114 GLU A CA 1
ATOM 915 C C . GLU A 1 114 ? -12.189 -18.885 21.260 1.00 95.44 114 GLU A C 1
ATOM 917 O O . GLU A 1 114 ? -12.529 -19.980 21.740 1.00 95.44 114 GLU A O 1
ATOM 922 N N . VAL A 1 115 ? -10.914 -18.517 21.190 1.00 93.44 115 VAL A N 1
ATOM 923 C CA . VAL A 1 115 ? -9.792 -19.272 21.745 1.00 93.44 115 VAL A CA 1
ATOM 924 C C . VAL A 1 115 ? -9.025 -18.322 22.659 1.00 93.44 115 VAL A C 1
ATOM 926 O O . VAL A 1 115 ? -8.706 -17.208 22.268 1.00 93.44 115 VAL A O 1
ATOM 929 N N . PHE A 1 116 ? -8.810 -18.732 23.913 1.00 90.25 116 PHE A N 1
ATOM 930 C CA . PHE A 1 116 ? -8.249 -17.873 24.970 1.00 90.25 116 PHE A CA 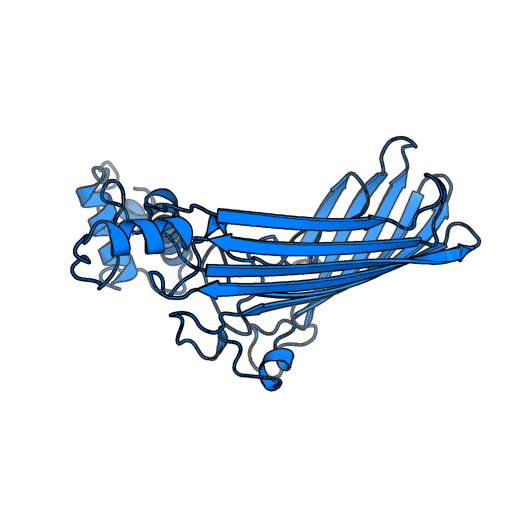1
ATOM 931 C C . PHE A 1 116 ? -8.995 -16.536 25.177 1.00 90.25 116 PHE A C 1
ATOM 933 O O . PHE A 1 116 ? -8.386 -15.545 25.558 1.00 90.25 116 PHE A O 1
ATOM 940 N N . GLY A 1 117 ? -10.313 -16.513 24.939 1.00 90.38 117 GLY A N 1
ATOM 941 C CA . GLY A 1 117 ? -11.142 -15.306 25.073 1.00 90.38 117 GLY A CA 1
ATOM 942 C C . GLY A 1 117 ? -11.025 -14.321 23.907 1.00 90.38 117 GLY A C 1
ATOM 943 O O . GLY A 1 117 ? -11.522 -13.207 24.009 1.00 90.38 117 GLY A O 1
ATOM 944 N N . VAL A 1 118 ? -10.374 -14.716 22.808 1.00 93.81 118 VAL A N 1
ATOM 945 C CA . VAL A 1 118 ? -10.206 -13.890 21.607 1.00 93.81 118 VAL A CA 1
ATOM 946 C C . VAL A 1 118 ? -10.876 -14.576 20.420 1.00 93.81 118 VAL A C 1
ATOM 948 O O . VAL A 1 118 ? -10.675 -15.774 20.185 1.00 93.81 118 VAL A O 1
ATOM 951 N N . ALA A 1 119 ? -11.678 -13.824 19.666 1.00 95.44 119 ALA A N 1
ATOM 952 C CA . ALA A 1 119 ? -12.219 -14.289 18.396 1.00 95.44 119 ALA A CA 1
ATOM 953 C C . ALA A 1 119 ? -11.076 -14.394 17.378 1.00 95.44 119 ALA A C 1
ATOM 955 O O . ALA A 1 119 ? -10.367 -13.423 17.131 1.00 95.44 119 ALA A O 1
ATOM 956 N N . PHE A 1 120 ? -10.862 -15.583 16.814 1.00 96.62 120 PHE A N 1
ATOM 957 C CA . PHE A 1 120 ? -9.800 -15.764 15.827 1.00 96.62 120 PHE A CA 1
ATOM 958 C C . PHE A 1 120 ? -10.247 -15.334 14.433 1.00 96.62 120 PHE A C 1
ATOM 960 O O . PHE A 1 120 ? -11.409 -15.519 14.057 1.00 96.62 120 PHE A O 1
ATOM 967 N N . SER A 1 121 ? -9.295 -14.834 13.654 1.00 97.00 121 SER A N 1
ATOM 968 C CA . SER A 1 121 ? -9.516 -14.418 12.276 1.00 97.00 121 SER A CA 1
ATOM 969 C C . SER A 1 121 ? -9.588 -15.627 11.347 1.00 97.00 121 SER A C 1
ATOM 971 O O . SER A 1 121 ? -8.789 -16.563 11.462 1.00 97.00 121 SER A O 1
ATOM 973 N N . GLN A 1 122 ? -10.531 -15.608 10.411 1.00 97.75 122 GLN A N 1
ATOM 974 C CA . GLN A 1 122 ? -10.690 -16.650 9.406 1.00 97.75 122 GLN A CA 1
ATOM 975 C C . GLN A 1 122 ? -10.840 -16.044 8.010 1.00 97.75 122 GLN A C 1
ATOM 977 O O . GLN A 1 122 ? -11.786 -15.309 7.733 1.00 97.75 122 GLN A O 1
ATOM 982 N N . TYR A 1 123 ? -9.883 -16.354 7.136 1.00 98.38 123 TYR A N 1
ATOM 983 C CA . TYR A 1 123 ? -9.814 -15.799 5.788 1.00 98.38 123 TYR A CA 1
ATOM 984 C C . TYR A 1 123 ? -8.957 -16.668 4.859 1.00 98.38 123 TYR A C 1
ATOM 986 O O . TYR A 1 123 ? -8.258 -17.592 5.289 1.00 98.38 123 TYR A O 1
ATOM 994 N N . VAL A 1 124 ? -9.022 -16.371 3.562 1.00 98.56 124 VAL A N 1
ATOM 995 C CA . VAL A 1 124 ? -8.087 -16.861 2.542 1.00 98.56 124 VAL A CA 1
ATOM 996 C C . VAL A 1 124 ? -7.462 -15.662 1.851 1.00 98.56 124 VAL A C 1
ATOM 998 O O . VAL A 1 124 ? -8.178 -14.758 1.436 1.00 98.56 124 VAL A O 1
ATOM 1001 N N . LYS A 1 125 ? -6.138 -15.641 1.729 1.00 98.69 125 LYS A N 1
ATOM 1002 C CA . LYS A 1 125 ? -5.374 -14.555 1.117 1.00 98.69 125 LYS A CA 1
ATOM 1003 C C . LYS A 1 125 ? -4.504 -15.109 0.005 1.00 98.69 125 LYS A C 1
ATOM 1005 O O . LYS A 1 125 ? -3.822 -16.108 0.187 1.00 98.69 125 LYS A O 1
ATOM 1010 N N . THR A 1 126 ? -4.573 -14.503 -1.170 1.00 98.75 126 THR A N 1
ATOM 1011 C CA . THR A 1 126 ? -3.822 -14.915 -2.357 1.00 98.75 126 THR A CA 1
ATOM 1012 C C . THR A 1 126 ? -3.095 -13.717 -2.930 1.00 98.75 126 THR A C 1
ATOM 1014 O O . THR A 1 126 ? -3.692 -12.657 -3.095 1.00 98.75 126 THR A O 1
ATOM 1017 N N . GLU A 1 127 ? -1.824 -13.897 -3.267 1.00 98.81 127 GLU A N 1
ATOM 1018 C CA . GLU A 1 127 ? -0.971 -12.866 -3.846 1.00 98.81 127 GLU A CA 1
ATOM 1019 C C . GLU A 1 127 ? -0.215 -13.413 -5.058 1.00 98.81 127 GLU A C 1
ATOM 1021 O O . GLU A 1 127 ? 0.333 -14.518 -5.041 1.00 98.81 127 GLU A O 1
ATOM 1026 N N . VAL A 1 128 ? -0.161 -12.609 -6.115 1.00 98.88 128 VAL A N 1
ATOM 1027 C CA . VAL A 1 128 ? 0.569 -12.874 -7.353 1.00 98.88 128 VAL A CA 1
ATOM 1028 C C . VAL A 1 128 ? 1.452 -11.664 -7.638 1.00 98.88 128 VAL A C 1
ATOM 1030 O O . VAL A 1 128 ? 0.945 -10.559 -7.799 1.00 98.88 128 VAL A O 1
ATOM 1033 N N . ASP A 1 129 ? 2.767 -11.864 -7.729 1.00 98.75 129 ASP A N 1
ATOM 1034 C CA . ASP A 1 129 ? 3.748 -10.820 -8.062 1.00 98.75 129 ASP A CA 1
ATOM 1035 C C . ASP A 1 129 ? 4.602 -11.304 -9.233 1.00 98.75 129 ASP A C 1
ATOM 1037 O O . ASP A 1 129 ? 5.332 -12.294 -9.132 1.00 98.75 129 ASP A O 1
ATOM 1041 N N . TYR A 1 130 ? 4.500 -10.616 -10.362 1.00 98.69 130 TYR A N 1
ATOM 1042 C CA . TYR A 1 130 ? 5.267 -10.917 -11.559 1.00 98.69 130 TYR A CA 1
ATOM 1043 C C . TYR A 1 130 ? 6.096 -9.709 -11.964 1.00 98.69 130 TYR A C 1
ATOM 1045 O O . TYR A 1 130 ? 5.573 -8.610 -12.131 1.00 98.69 130 TYR A O 1
ATOM 1053 N N . VAL A 1 131 ? 7.392 -9.935 -12.156 1.00 98.25 131 VAL A N 1
ATOM 1054 C CA . VAL A 1 131 ? 8.342 -8.930 -12.626 1.00 98.25 131 VAL A CA 1
ATOM 1055 C C . VAL A 1 131 ? 9.032 -9.454 -13.874 1.00 98.25 131 VAL A C 1
ATOM 1057 O O . VAL A 1 131 ? 9.499 -10.594 -13.894 1.00 98.25 131 VAL A O 1
ATOM 1060 N N . LYS A 1 132 ? 9.130 -8.620 -14.908 1.00 97.75 132 LYS A N 1
ATOM 1061 C CA . LYS A 1 132 ? 9.863 -8.914 -16.139 1.00 97.75 132 LYS A CA 1
ATOM 1062 C C . LYS A 1 132 ? 10.806 -7.766 -16.464 1.00 97.75 132 LYS A C 1
ATOM 1064 O O . LYS A 1 132 ? 10.383 -6.617 -16.553 1.00 97.75 132 LYS A O 1
ATOM 1069 N N . TYR A 1 133 ? 12.066 -8.106 -16.690 1.00 97.00 133 TYR A N 1
ATOM 1070 C CA . TYR A 1 133 ? 13.075 -7.203 -17.221 1.00 97.00 133 TYR A CA 1
ATOM 1071 C C . TYR A 1 133 ? 13.352 -7.562 -18.674 1.00 97.00 133 TYR A C 1
ATOM 1073 O O . TYR A 1 133 ? 13.429 -8.744 -19.018 1.00 97.00 133 TYR A O 1
ATOM 1081 N N . PHE A 1 134 ? 13.483 -6.534 -19.504 1.00 96.38 134 PHE A N 1
ATOM 1082 C CA . PHE A 1 134 ? 13.895 -6.625 -20.895 1.00 96.38 134 PHE A CA 1
ATOM 1083 C C . PHE A 1 134 ? 15.173 -5.812 -21.074 1.00 96.38 134 PHE A C 1
ATOM 1085 O O . PHE A 1 134 ? 15.159 -4.587 -20.910 1.00 96.38 134 PHE A O 1
ATOM 1092 N N . SER A 1 135 ? 16.269 -6.482 -21.425 1.00 95.00 135 SER A N 1
ATOM 1093 C CA . SER A 1 135 ? 17.511 -5.805 -21.787 1.00 95.00 135 SER A CA 1
ATOM 1094 C C . SER A 1 135 ? 17.383 -5.239 -23.198 1.00 95.00 135 SER A C 1
ATOM 1096 O O . SER A 1 135 ? 17.098 -5.966 -24.145 1.00 95.00 135 SER A O 1
ATOM 1098 N N . GLN A 1 136 ? 17.605 -3.936 -23.353 1.00 92.62 136 GLN A N 1
ATOM 1099 C CA . GLN A 1 136 ? 17.588 -3.256 -24.656 1.00 92.62 136 GLN A CA 1
ATOM 1100 C C . GLN A 1 136 ? 19.007 -2.998 -25.192 1.00 92.62 136 GLN A C 1
ATOM 1102 O O . GLN A 1 136 ? 19.187 -2.304 -26.191 1.00 92.62 136 GLN A O 1
ATOM 1107 N N . GLY A 1 137 ? 20.032 -3.539 -24.524 1.00 86.94 137 GLY A N 1
ATOM 1108 C CA . GLY A 1 137 ? 21.434 -3.241 -24.810 1.00 86.94 137 GLY A CA 1
ATOM 1109 C C . GLY A 1 137 ? 21.884 -1.879 -24.266 1.00 86.94 137 GLY A C 1
ATOM 1110 O O . GLY A 1 137 ? 21.084 -1.040 -23.851 1.00 86.94 137 GLY A O 1
ATOM 1111 N N . GLY A 1 138 ? 23.201 -1.662 -24.209 1.00 82.50 138 GLY A N 1
ATOM 1112 C CA . GLY A 1 138 ? 23.779 -0.386 -23.760 1.00 82.50 138 GLY A CA 1
ATOM 1113 C C . GLY A 1 138 ? 23.436 0.004 -22.314 1.00 82.50 138 GLY A C 1
ATOM 1114 O O . GLY A 1 138 ? 23.308 1.190 -22.026 1.00 82.50 138 GLY A O 1
ATOM 1115 N N . ASN A 1 139 ? 23.268 -0.976 -21.415 1.00 84.12 139 ASN A N 1
ATOM 1116 C CA . ASN A 1 139 ? 22.812 -0.789 -20.027 1.00 84.12 139 ASN A CA 1
ATOM 1117 C C . ASN A 1 139 ? 21.404 -0.171 -19.896 1.00 84.12 139 ASN A C 1
ATOM 1119 O O . ASN A 1 139 ? 21.086 0.426 -18.866 1.00 84.12 139 ASN A O 1
ATOM 1123 N N . ASN A 1 140 ? 20.562 -0.325 -20.922 1.00 93.88 140 ASN A N 1
ATOM 1124 C CA . ASN A 1 140 ? 19.155 0.053 -20.879 1.00 93.88 140 ASN A CA 1
ATOM 1125 C C . ASN A 1 140 ? 18.290 -1.157 -20.529 1.00 93.88 140 ASN A C 1
ATOM 1127 O O . ASN A 1 140 ? 18.441 -2.231 -21.117 1.00 93.88 140 ASN A O 1
ATOM 1131 N N . VAL A 1 141 ? 17.377 -0.972 -19.580 1.00 96.25 141 VAL A N 1
ATOM 1132 C CA . VAL A 1 141 ? 16.472 -2.020 -19.104 1.00 96.25 141 VAL A CA 1
ATOM 1133 C C . VAL A 1 141 ? 15.073 -1.450 -18.996 1.00 96.25 141 VAL A C 1
ATOM 1135 O O . VAL A 1 141 ? 14.858 -0.463 -18.296 1.00 96.25 141 VAL A O 1
ATOM 1138 N N . LEU A 1 142 ? 14.117 -2.113 -19.634 1.00 97.81 142 LEU A N 1
ATOM 1139 C CA . LEU A 1 142 ? 12.704 -1.867 -19.397 1.00 97.81 142 LEU A CA 1
ATOM 1140 C C . LEU A 1 142 ? 12.189 -2.902 -18.404 1.00 97.81 142 LEU A C 1
ATOM 1142 O O . LEU A 1 142 ? 12.238 -4.104 -18.665 1.00 97.81 142 LEU A O 1
ATOM 1146 N N . ALA A 1 143 ? 11.739 -2.428 -17.252 1.00 97.62 143 ALA A N 1
ATOM 1147 C CA . ALA A 1 143 ? 11.224 -3.250 -16.174 1.00 97.62 143 ALA A CA 1
ATOM 1148 C C . ALA A 1 143 ? 9.706 -3.096 -16.085 1.00 97.62 143 ALA A C 1
ATOM 1150 O O . ALA A 1 143 ? 9.194 -1.979 -16.074 1.00 97.62 143 ALA A O 1
ATOM 1151 N N . PHE A 1 144 ? 9.001 -4.214 -15.967 1.00 98.12 144 PHE A N 1
ATOM 1152 C CA . PHE A 1 144 ? 7.570 -4.254 -15.702 1.00 98.12 144 PHE A CA 1
ATOM 1153 C C . PHE A 1 144 ? 7.294 -5.060 -14.447 1.00 98.12 144 PHE A C 1
ATOM 1155 O O . PHE A 1 144 ? 7.910 -6.106 -14.235 1.00 98.12 144 PHE A O 1
ATOM 1162 N N . ARG A 1 145 ? 6.325 -4.607 -13.659 1.00 98.31 145 ARG A N 1
ATOM 1163 C CA . ARG A 1 145 ? 5.775 -5.340 -12.526 1.00 98.31 145 ARG A CA 1
ATOM 1164 C C . ARG A 1 145 ? 4.260 -5.353 -12.596 1.00 98.31 145 ARG A C 1
ATOM 1166 O O . ARG A 1 145 ? 3.645 -4.333 -12.884 1.00 98.31 145 ARG A O 1
ATOM 1173 N N . SER A 1 146 ? 3.672 -6.493 -12.271 1.00 98.62 146 SER A N 1
ATOM 1174 C CA . SER A 1 146 ? 2.248 -6.637 -12.002 1.00 98.62 146 SER A CA 1
ATOM 1175 C C . SER A 1 146 ? 2.061 -7.374 -10.688 1.00 98.62 146 SER A C 1
ATOM 1177 O O . SER A 1 146 ? 2.616 -8.457 -10.502 1.00 98.62 146 SER A O 1
ATOM 1179 N N . TYR A 1 147 ? 1.267 -6.795 -9.804 1.00 98.81 147 TYR A N 1
ATOM 1180 C CA . TYR A 1 147 ? 0.924 -7.326 -8.503 1.00 98.81 147 TYR A CA 1
ATOM 1181 C C . TYR A 1 147 ? -0.597 -7.367 -8.359 1.00 98.81 147 TYR A C 1
ATOM 1183 O O . TYR A 1 147 ? -1.288 -6.387 -8.641 1.00 98.81 147 TYR A O 1
ATOM 1191 N N . PHE A 1 148 ? -1.100 -8.503 -7.899 1.00 98.81 148 PHE A N 1
ATOM 1192 C CA . PHE A 1 148 ? -2.498 -8.715 -7.555 1.00 98.81 148 PHE A CA 1
ATOM 1193 C C . PHE A 1 148 ? -2.560 -9.400 -6.193 1.00 98.81 148 PHE A C 1
ATOM 1195 O O . PHE A 1 148 ? -1.874 -10.399 -5.981 1.00 98.81 148 PHE A O 1
ATOM 1202 N N . GLY A 1 149 ? -3.381 -8.883 -5.288 1.00 98.75 149 GLY A N 1
ATOM 1203 C CA . GLY A 1 149 ? -3.605 -9.461 -3.968 1.00 98.75 149 GLY A CA 1
ATOM 1204 C C . GLY A 1 149 ? -5.084 -9.421 -3.616 1.00 98.75 149 GLY A C 1
ATOM 1205 O O . GLY A 1 149 ? -5.734 -8.415 -3.868 1.00 98.75 149 GLY A O 1
ATOM 1206 N N . ILE A 1 150 ? -5.623 -10.496 -3.049 1.00 98.75 150 ILE A N 1
ATOM 1207 C CA . ILE A 1 150 ? -7.000 -10.540 -2.546 1.00 98.75 150 ILE A CA 1
ATOM 1208 C C . ILE A 1 150 ? -7.060 -11.360 -1.257 1.00 98.75 150 ILE A C 1
ATOM 1210 O O . ILE A 1 150 ? -6.471 -12.438 -1.186 1.00 98.75 150 ILE A O 1
ATOM 1214 N N . ALA A 1 151 ? -7.765 -10.861 -0.247 1.00 98.62 151 ALA A N 1
ATOM 1215 C CA . ALA A 1 151 ? -7.984 -11.505 1.038 1.00 98.62 151 ALA A CA 1
ATOM 1216 C C . ALA A 1 151 ? -9.484 -11.528 1.351 1.00 98.62 151 ALA A C 1
ATOM 1218 O O . ALA A 1 151 ? -10.101 -10.492 1.540 1.00 98.62 151 ALA A O 1
ATOM 1219 N N . ILE A 1 152 ? -10.095 -12.709 1.393 1.00 98.31 152 ILE A N 1
ATOM 1220 C CA . ILE A 1 152 ? -11.541 -12.856 1.587 1.00 98.31 152 ILE A CA 1
ATOM 1221 C C . ILE A 1 152 ? -11.789 -13.392 3.000 1.00 98.31 152 ILE A C 1
ATOM 1223 O O . ILE A 1 152 ? -11.387 -14.533 3.275 1.00 98.31 152 ILE A O 1
ATOM 1227 N N . PRO A 1 153 ? -12.423 -12.614 3.899 1.00 97.81 153 PRO A N 1
ATOM 1228 C CA . PRO A 1 153 ? -12.846 -13.112 5.201 1.00 97.81 153 PRO A CA 1
ATOM 1229 C C . PRO A 1 153 ? -14.027 -14.074 5.051 1.00 97.81 153 PRO A C 1
ATOM 1231 O O . PRO A 1 153 ? -14.844 -13.946 4.141 1.00 97.81 153 PRO A O 1
ATOM 1234 N N . TYR A 1 154 ? -14.125 -15.069 5.930 1.00 96.81 154 TYR A N 1
ATOM 1235 C CA . TYR A 1 154 ? -15.276 -15.971 5.953 1.00 96.81 154 TYR A CA 1
ATOM 1236 C C . TYR A 1 154 ? -15.441 -16.672 7.300 1.00 96.81 154 TYR A C 1
ATOM 1238 O O . TYR A 1 154 ? -14.510 -16.798 8.091 1.00 96.81 154 TYR A O 1
ATOM 1246 N N . GLY A 1 155 ? -16.628 -17.235 7.537 1.00 95.38 155 GLY A N 1
ATOM 1247 C CA . GLY A 1 155 ? -16.881 -18.111 8.680 1.00 95.38 155 GLY A CA 1
ATOM 1248 C C . GLY A 1 155 ? -16.851 -17.360 10.009 1.00 95.38 155 GLY A C 1
ATOM 1249 O O . GLY A 1 155 ? -17.869 -16.811 10.413 1.00 95.38 155 GLY A O 1
ATOM 1250 N N . ASN A 1 156 ? -15.713 -17.390 10.702 1.00 96.00 156 ASN A N 1
ATOM 1251 C CA . ASN A 1 156 ? -15.517 -16.751 12.007 1.00 96.00 156 ASN A CA 1
ATOM 1252 C C . ASN A 1 156 ? -15.175 -15.252 11.935 1.00 96.00 156 ASN A C 1
ATOM 1254 O O . ASN A 1 156 ? -14.897 -14.636 12.963 1.00 96.00 156 ASN A O 1
ATOM 1258 N N . SER A 1 157 ? -15.113 -14.678 10.732 1.00 95.12 157 SER A N 1
ATOM 1259 C CA . SER A 1 157 ? -14.763 -13.272 10.505 1.00 95.12 157 SER A CA 1
ATOM 1260 C C . SER A 1 157 ? -15.509 -12.708 9.303 1.00 95.12 157 SER A C 1
ATOM 1262 O O . SER A 1 157 ? -15.806 -13.435 8.355 1.00 95.12 157 SER A O 1
ATOM 1264 N N . ASN A 1 158 ? -15.784 -11.407 9.349 1.00 94.94 158 ASN A N 1
ATOM 1265 C CA . ASN A 1 158 ? -16.376 -10.618 8.267 1.00 94.94 158 ASN A CA 1
ATOM 1266 C C . ASN A 1 158 ? -15.443 -9.495 7.774 1.00 94.94 158 ASN A C 1
ATOM 1268 O O . ASN A 1 158 ? -15.826 -8.754 6.881 1.00 94.94 158 ASN A O 1
ATOM 1272 N N . SER A 1 159 ? -14.235 -9.388 8.329 1.00 94.50 159 SER A N 1
ATOM 1273 C CA . SER A 1 159 ? -13.211 -8.410 7.959 1.00 94.50 159 SER A CA 1
ATOM 1274 C C . SER A 1 159 ? -11.820 -9.052 7.975 1.00 94.50 159 SER A C 1
ATOM 1276 O O . SER A 1 159 ? -11.616 -10.123 8.563 1.00 94.50 159 SER A O 1
ATOM 1278 N N . ILE A 1 160 ? -10.859 -8.404 7.312 1.00 96.62 160 ILE A N 1
ATOM 1279 C CA . ILE A 1 160 ? -9.442 -8.775 7.372 1.00 96.62 160 ILE A CA 1
ATOM 1280 C C . ILE A 1 160 ? -8.757 -7.935 8.460 1.00 96.62 160 ILE A C 1
ATOM 1282 O O . ILE A 1 160 ? -8.910 -6.714 8.454 1.00 96.62 160 ILE A O 1
ATOM 1286 N N . PRO A 1 161 ? -8.001 -8.551 9.390 1.00 94.19 161 PRO A N 1
ATOM 1287 C CA . PRO A 1 161 ? -7.228 -7.806 10.379 1.00 94.19 161 PRO A CA 1
ATOM 1288 C C . PRO A 1 161 ? -6.246 -6.848 9.712 1.00 94.19 161 PRO A C 1
ATOM 1290 O O . PRO A 1 161 ? -5.609 -7.223 8.730 1.00 94.19 161 PRO A O 1
ATOM 1293 N N . PHE A 1 162 ? -6.031 -5.667 10.296 1.00 93.00 162 PHE A N 1
ATOM 1294 C CA . PHE A 1 162 ? -5.147 -4.638 9.730 1.00 93.00 162 PHE A CA 1
ATOM 1295 C C . PHE A 1 162 ? -3.764 -5.167 9.309 1.00 93.00 162 PHE A C 1
ATOM 1297 O O . PHE A 1 162 ? -3.279 -4.844 8.229 1.00 93.00 162 PHE A O 1
ATOM 1304 N N . ALA A 1 163 ? -3.152 -6.030 10.130 1.00 92.50 163 ALA A N 1
ATOM 1305 C CA . ALA A 1 163 ? -1.841 -6.630 9.857 1.00 92.50 163 ALA A CA 1
ATOM 1306 C C . ALA A 1 163 ? -1.803 -7.499 8.584 1.00 92.50 163 ALA A C 1
ATOM 1308 O O . ALA A 1 163 ? -0.728 -7.746 8.039 1.00 92.50 163 ALA A O 1
ATOM 1309 N N . GLU A 1 164 ? -2.965 -7.956 8.118 1.00 95.94 164 GLU A N 1
ATOM 1310 C CA . GLU A 1 164 ? -3.128 -8.808 6.943 1.00 95.94 164 GLU A CA 1
ATOM 1311 C C . GLU A 1 164 ? -3.802 -8.102 5.763 1.00 95.94 164 GLU A C 1
ATOM 1313 O O . GLU A 1 164 ? -3.869 -8.676 4.671 1.00 95.94 164 GLU A O 1
ATOM 1318 N N . SER A 1 165 ? -4.247 -6.861 5.943 1.00 96.94 165 SER A N 1
ATOM 1319 C CA . SER A 1 165 ? -4.797 -6.033 4.875 1.00 96.94 165 SER A CA 1
ATOM 1320 C C . SER A 1 165 ? -3.700 -5.510 3.942 1.00 96.94 165 SER A C 1
ATOM 1322 O O . SER A 1 165 ? -2.512 -5.460 4.272 1.00 96.94 165 SER A O 1
ATOM 1324 N N . PHE A 1 166 ? -4.093 -5.118 2.735 1.00 98.31 166 PHE A N 1
ATOM 1325 C CA . PHE A 1 166 ? -3.214 -4.458 1.780 1.00 98.31 166 PHE A CA 1
ATOM 1326 C C . PHE A 1 166 ? -3.290 -2.944 1.947 1.00 98.31 166 PHE A C 1
ATOM 1328 O O . PHE A 1 166 ? -4.365 -2.391 2.140 1.00 98.31 166 PHE A O 1
ATOM 1335 N N . PHE A 1 167 ? -2.160 -2.268 1.767 1.00 97.62 167 PHE A N 1
ATOM 1336 C CA . PHE A 1 167 ? -2.087 -0.815 1.621 1.00 97.62 167 PHE A CA 1
ATOM 1337 C C . PHE A 1 167 ? -1.491 -0.457 0.258 1.00 97.62 167 PHE A C 1
ATOM 1339 O O . PHE A 1 167 ? -0.878 -1.311 -0.397 1.00 97.62 167 PHE A O 1
ATOM 1346 N N . ALA A 1 168 ? -1.623 0.799 -0.164 1.00 97.69 168 ALA A N 1
ATOM 1347 C CA . ALA A 1 168 ? -0.996 1.301 -1.382 1.00 97.69 168 ALA A CA 1
ATOM 1348 C C . ALA A 1 168 ? -0.212 2.602 -1.163 1.00 97.69 168 ALA A C 1
ATOM 1350 O O . ALA A 1 168 ? -0.400 3.323 -0.182 1.00 97.69 168 ALA A O 1
ATOM 1351 N N . GLY A 1 169 ? 0.683 2.880 -2.112 1.00 96.88 169 GLY A N 1
ATOM 1352 C CA . GLY A 1 169 ? 1.585 4.027 -2.085 1.00 96.88 169 GLY A CA 1
ATOM 1353 C C . GLY A 1 169 ? 2.944 3.718 -1.454 1.00 96.88 169 GLY A C 1
ATOM 1354 O O . GLY A 1 169 ? 3.141 2.716 -0.764 1.00 96.88 169 GLY A O 1
ATOM 1355 N N . GLY A 1 170 ? 3.904 4.604 -1.699 1.00 96.31 170 GLY A N 1
ATOM 1356 C CA . GLY A 1 170 ? 5.264 4.517 -1.188 1.00 96.31 170 GLY A CA 1
ATOM 1357 C C . GLY A 1 170 ? 6.308 4.143 -2.247 1.00 96.31 170 GLY A C 1
ATOM 1358 O O . GLY A 1 170 ? 6.008 3.957 -3.426 1.00 96.31 170 GLY A O 1
ATOM 1359 N N . PRO A 1 171 ? 7.579 4.017 -1.833 1.00 94.31 171 PRO A N 1
ATOM 1360 C CA . PRO A 1 171 ? 8.714 3.998 -2.753 1.00 94.31 171 PRO A CA 1
ATOM 1361 C C . PRO A 1 171 ? 8.847 2.715 -3.595 1.00 94.31 171 PRO A C 1
ATOM 1363 O O . PRO A 1 171 ? 9.582 2.732 -4.581 1.00 94.31 171 PRO A O 1
ATOM 1366 N N . ASN A 1 172 ? 8.198 1.610 -3.204 1.00 93.94 172 ASN A N 1
ATOM 1367 C CA . ASN A 1 172 ? 8.223 0.301 -3.889 1.00 93.94 172 ASN A CA 1
ATOM 1368 C C . ASN A 1 172 ? 6.851 -0.084 -4.492 1.00 93.94 172 ASN A C 1
ATOM 1370 O O . ASN A 1 172 ? 6.621 -1.244 -4.845 1.00 93.94 172 ASN A O 1
ATOM 1374 N N . ASP A 1 173 ? 5.938 0.879 -4.546 1.00 96.62 173 ASP A N 1
ATOM 1375 C CA . ASP A 1 173 ? 4.561 0.774 -5.028 1.00 96.62 173 ASP A CA 1
ATOM 1376 C C . ASP A 1 173 ? 4.292 2.018 -5.898 1.00 96.62 173 ASP A C 1
ATOM 1378 O O . ASP A 1 173 ? 5.218 2.518 -6.539 1.00 96.62 173 ASP A O 1
ATOM 1382 N N . ASN A 1 174 ? 3.077 2.563 -5.897 1.00 97.75 174 ASN A N 1
ATOM 1383 C CA . ASN A 1 174 ? 2.793 3.836 -6.541 1.00 97.75 174 ASN A CA 1
ATOM 1384 C C . ASN A 1 174 ? 3.540 5.009 -5.874 1.00 97.75 174 ASN A C 1
ATOM 1386 O O . ASN A 1 174 ? 3.125 5.538 -4.839 1.00 97.75 174 ASN A O 1
ATOM 1390 N N . ARG A 1 175 ? 4.631 5.453 -6.511 1.00 98.06 175 ARG A N 1
ATOM 1391 C CA . ARG A 1 175 ? 5.574 6.446 -5.964 1.00 98.06 175 ARG A CA 1
ATOM 1392 C C . ARG A 1 175 ? 5.035 7.866 -5.866 1.00 98.06 175 ARG A C 1
ATOM 1394 O O . ARG A 1 175 ? 5.693 8.711 -5.264 1.00 98.06 175 ARG A O 1
ATOM 1401 N N . ALA A 1 176 ? 3.881 8.151 -6.463 1.00 98.06 176 ALA A N 1
ATOM 1402 C CA . ALA A 1 176 ? 3.230 9.458 -6.388 1.00 98.06 176 ALA A CA 1
ATOM 1403 C C . ALA A 1 176 ? 2.361 9.644 -5.126 1.00 98.06 176 ALA A C 1
ATOM 1405 O O . ALA A 1 176 ? 1.824 10.730 -4.898 1.00 98.06 176 ALA A O 1
ATOM 1406 N N . TRP A 1 177 ? 2.246 8.608 -4.293 1.00 97.56 177 TRP A N 1
ATOM 1407 C CA . TRP A 1 177 ? 1.630 8.658 -2.970 1.00 97.56 177 TRP A CA 1
ATOM 1408 C C . TRP A 1 177 ? 2.637 8.182 -1.926 1.00 97.56 177 TRP A C 1
ATOM 1410 O O . TRP A 1 177 ? 3.480 7.330 -2.202 1.00 97.56 177 TRP A O 1
ATOM 1420 N N . THR A 1 178 ? 2.563 8.730 -0.716 1.00 96.38 178 THR A N 1
ATOM 1421 C CA . THR A 1 178 ? 3.267 8.151 0.434 1.00 96.38 178 THR A CA 1
ATOM 1422 C C . THR A 1 178 ? 2.588 6.844 0.845 1.00 96.38 178 THR A C 1
ATOM 1424 O O . THR A 1 178 ? 1.448 6.584 0.457 1.00 96.38 178 THR A O 1
ATOM 1427 N N . ALA A 1 179 ? 3.289 6.006 1.611 1.00 95.88 179 ALA A N 1
ATOM 1428 C CA . ALA A 1 179 ? 2.718 4.755 2.108 1.00 95.88 1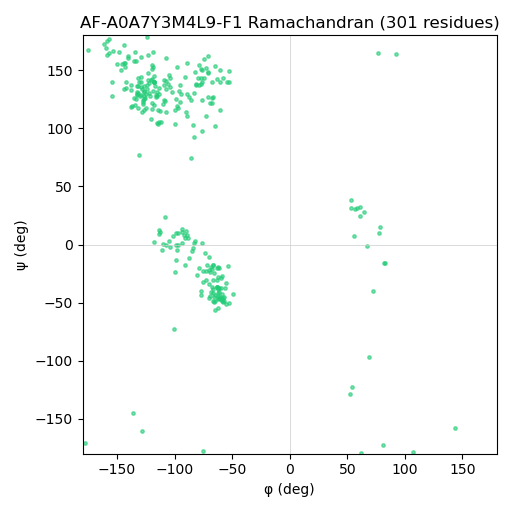79 ALA A CA 1
ATOM 1429 C C . ALA A 1 179 ? 1.402 5.017 2.855 1.00 95.88 179 ALA A C 1
ATOM 1431 O O . ALA A 1 179 ? 1.313 6.005 3.581 1.00 95.88 179 ALA A O 1
ATOM 1432 N N . TYR A 1 180 ? 0.418 4.140 2.644 1.00 95.50 180 TYR A N 1
ATOM 1433 C CA . TYR A 1 180 ? -0.938 4.199 3.203 1.00 95.50 180 TYR A CA 1
ATOM 1434 C C . TYR A 1 180 ? -1.835 5.347 2.726 1.00 95.50 180 TYR A C 1
ATOM 1436 O O . TYR A 1 180 ? -2.997 5.374 3.098 1.00 95.50 180 TYR A O 1
ATOM 1444 N N . ASN A 1 181 ? -1.366 6.249 1.861 1.00 95.50 181 ASN A N 1
ATOM 1445 C CA . ASN A 1 181 ? -2.162 7.411 1.440 1.00 95.50 181 ASN A CA 1
ATOM 1446 C C . ASN A 1 181 ? -2.898 7.221 0.106 1.00 95.50 181 ASN A C 1
ATOM 1448 O O . ASN A 1 181 ? -3.403 8.195 -0.458 1.00 95.50 181 ASN A O 1
ATOM 1452 N N . LEU A 1 182 ? -2.934 6.002 -0.437 1.00 96.62 182 LEU A N 1
ATOM 1453 C CA . LEU A 1 182 ? -3.642 5.682 -1.676 1.00 96.62 182 LEU A CA 1
ATOM 1454 C C . LEU A 1 182 ? -4.778 4.683 -1.420 1.00 96.62 182 LEU A C 1
ATOM 1456 O O . LEU A 1 182 ? -4.540 3.609 -0.873 1.00 96.62 182 LEU A O 1
ATOM 1460 N N . GLY A 1 183 ? -5.975 5.031 -1.902 1.00 96.44 183 GLY A N 1
ATOM 1461 C CA . GLY A 1 183 ? -7.192 4.228 -1.787 1.00 96.44 183 GLY A CA 1
ATOM 1462 C C . GLY A 1 183 ? -7.881 4.362 -0.423 1.00 96.44 183 GLY A C 1
ATOM 1463 O O . GLY A 1 183 ? -7.456 5.198 0.374 1.00 96.44 183 GLY A O 1
ATOM 1464 N N . PRO A 1 184 ? -8.916 3.546 -0.154 1.00 97.50 184 PRO A N 1
ATOM 1465 C CA . PRO A 1 184 ? -9.497 2.559 -1.067 1.00 97.50 184 PRO A CA 1
ATOM 1466 C C . PRO A 1 184 ? -10.378 3.185 -2.157 1.00 97.50 184 PRO A C 1
ATOM 1468 O O . PRO A 1 184 ? -11.129 4.122 -1.897 1.00 97.50 184 PRO A O 1
ATOM 1471 N N . GLY A 1 185 ? -10.287 2.673 -3.386 1.00 97.44 185 GLY A N 1
ATOM 1472 C CA . GLY A 1 185 ? -11.065 3.144 -4.532 1.00 97.44 185 GLY A CA 1
ATOM 1473 C C . GLY A 1 185 ? -10.968 4.657 -4.741 1.00 97.44 185 GLY A C 1
ATOM 1474 O O . GLY A 1 185 ? -9.870 5.218 -4.803 1.00 97.44 185 GLY A O 1
ATOM 1475 N N . SER A 1 186 ? -12.119 5.315 -4.865 1.00 96.88 186 SER A N 1
ATOM 1476 C CA . SER A 1 186 ? -12.232 6.777 -4.927 1.00 96.88 186 SER A CA 1
ATOM 1477 C C . SER A 1 186 ? -12.612 7.416 -3.589 1.00 96.88 186 SER A C 1
ATOM 1479 O O . SER A 1 186 ? -12.945 8.603 -3.569 1.00 96.88 186 SER A O 1
ATOM 1481 N N . SER A 1 187 ? -12.609 6.652 -2.492 1.00 95.56 187 SER A N 1
ATOM 1482 C CA . SER A 1 187 ? -13.008 7.153 -1.177 1.00 95.56 187 SER A CA 1
ATOM 1483 C C . SER A 1 187 ? -12.103 8.306 -0.727 1.00 95.56 187 SER A C 1
ATOM 1485 O O . SER A 1 187 ? -10.889 8.314 -0.957 1.00 95.56 187 SER A O 1
ATOM 1487 N N . GLN A 1 188 ? -12.717 9.318 -0.113 1.00 90.44 188 GLN A N 1
ATOM 1488 C CA . GLN A 1 188 ? -12.016 10.442 0.500 1.00 90.44 188 GLN A CA 1
ATOM 1489 C C . GLN A 1 188 ? -11.950 10.190 1.997 1.00 90.44 188 GLN A C 1
ATOM 1491 O O . GLN A 1 188 ? -12.930 10.360 2.716 1.00 90.44 188 GLN A O 1
ATOM 1496 N N . THR A 1 189 ? -10.776 9.779 2.450 1.00 84.00 189 THR A N 1
ATOM 1497 C CA . THR A 1 189 ? -10.507 9.444 3.843 1.00 84.00 189 THR A CA 1
ATOM 1498 C C . THR A 1 189 ? -9.450 10.388 4.401 1.00 84.00 189 THR A C 1
ATOM 1500 O O . THR A 1 189 ? -8.499 10.763 3.709 1.00 84.00 189 THR A O 1
ATOM 1503 N N . THR A 1 190 ? -9.652 10.807 5.646 1.00 82.81 190 THR A N 1
ATOM 1504 C CA . THR A 1 190 ? -8.687 11.578 6.441 1.00 82.81 190 THR A CA 1
ATOM 1505 C C . THR A 1 190 ? -7.864 10.688 7.372 1.00 82.81 190 THR A C 1
ATOM 1507 O O . THR A 1 190 ? -7.000 11.206 8.084 1.00 82.81 190 THR A O 1
ATOM 1510 N N . ASN A 1 191 ? -8.117 9.375 7.348 1.00 85.94 191 ASN A N 1
ATOM 1511 C CA . ASN A 1 191 ? -7.386 8.385 8.126 1.00 85.94 191 ASN A CA 1
ATOM 1512 C C . ASN A 1 191 ? -5.906 8.382 7.745 1.00 85.94 191 ASN A C 1
ATOM 1514 O O . ASN A 1 191 ? -5.521 8.672 6.609 1.00 85.94 191 ASN A O 1
ATOM 1518 N N . GLU A 1 192 ? -5.071 8.029 8.714 1.00 86.88 192 GLU A N 1
ATOM 1519 C CA . GLU A 1 192 ? -3.625 7.941 8.508 1.00 86.88 192 GLU A CA 1
ATOM 1520 C C . GLU A 1 192 ? -3.225 6.628 7.831 1.00 86.88 192 GLU A C 1
ATOM 1522 O O . GLU A 1 192 ? -2.201 6.561 7.144 1.00 86.88 192 GLU A O 1
ATOM 1527 N N . PHE A 1 193 ? -4.039 5.587 8.014 1.00 92.44 193 PHE A N 1
ATOM 1528 C CA . PHE A 1 193 ? -3.816 4.280 7.429 1.00 92.44 193 PHE A CA 1
ATOM 1529 C C . PHE A 1 193 ? -4.998 3.907 6.545 1.00 92.44 193 PHE A C 1
ATOM 1531 O O . PHE A 1 193 ? -6.082 3.618 7.046 1.00 92.44 193 PHE A O 1
ATOM 1538 N N . ASN A 1 194 ? -4.782 3.919 5.228 1.00 95.25 194 ASN A N 1
ATOM 1539 C CA . ASN A 1 194 ? -5.732 3.340 4.292 1.00 95.25 194 ASN A CA 1
ATOM 1540 C C . ASN A 1 194 ? -5.315 1.914 3.959 1.00 95.25 194 ASN A C 1
ATOM 1542 O O . ASN A 1 194 ? -4.223 1.656 3.434 1.00 95.25 194 ASN A O 1
ATOM 1546 N N . GLU A 1 195 ? -6.232 0.999 4.223 1.00 95.88 195 GLU A N 1
ATOM 1547 C CA . GLU A 1 195 ? -6.098 -0.409 3.926 1.00 95.88 195 GLU A CA 1
ATOM 1548 C C . GLU A 1 195 ? -7.374 -0.963 3.308 1.00 95.88 195 GLU A C 1
ATOM 1550 O O . GLU A 1 195 ? -8.464 -0.414 3.463 1.00 95.88 195 GLU A O 1
ATOM 1555 N N . ALA A 1 196 ? -7.216 -2.068 2.596 1.00 97.88 196 ALA A N 1
ATOM 1556 C CA . ALA A 1 196 ? -8.324 -2.821 2.052 1.00 97.88 196 ALA A CA 1
ATOM 1557 C C . ALA A 1 196 ? -7.890 -4.261 1.767 1.00 97.88 196 ALA A C 1
ATOM 1559 O O . ALA A 1 196 ? -6.713 -4.613 1.892 1.00 97.88 196 ALA A O 1
ATOM 1560 N N . ASN A 1 197 ? -8.820 -5.113 1.360 1.00 98.44 197 ASN A N 1
ATOM 1561 C CA . ASN A 1 197 ? -8.558 -6.537 1.174 1.00 98.44 197 ASN A CA 1
ATOM 1562 C C . ASN A 1 197 ? -8.432 -6.984 -0.297 1.00 98.44 197 ASN A C 1
ATOM 1564 O O . ASN A 1 197 ? -8.178 -8.157 -0.556 1.00 98.44 197 ASN A O 1
ATOM 1568 N N . LEU A 1 198 ? -8.506 -6.067 -1.262 1.00 98.69 198 LEU A N 1
ATOM 1569 C CA . LEU A 1 198 ? -8.123 -6.261 -2.663 1.00 98.69 198 LEU A CA 1
ATOM 1570 C C . LEU A 1 198 ? -7.059 -5.240 -3.055 1.00 98.69 198 LEU A C 1
ATOM 1572 O O . LEU A 1 198 ? -7.180 -4.064 -2.729 1.00 98.69 198 LEU A O 1
ATOM 1576 N N . LYS A 1 199 ? -6.048 -5.663 -3.814 1.00 98.81 199 LYS A N 1
ATOM 1577 C CA . LYS A 1 199 ? -5.000 -4.799 -4.360 1.00 98.81 199 LYS A CA 1
ATOM 1578 C C . LYS A 1 199 ? -4.681 -5.151 -5.803 1.00 98.81 199 LYS A C 1
ATOM 1580 O O . LYS A 1 199 ? -4.420 -6.308 -6.131 1.00 98.81 199 LYS A O 1
ATOM 1585 N N . ILE A 1 200 ? -4.602 -4.124 -6.641 1.00 98.69 200 ILE A N 1
ATOM 1586 C CA . ILE A 1 200 ? -4.086 -4.215 -8.008 1.00 98.69 200 ILE A CA 1
ATOM 1587 C C . ILE A 1 200 ? -2.997 -3.161 -8.158 1.00 98.69 200 ILE A C 1
ATOM 1589 O O . ILE A 1 200 ? -3.224 -1.989 -7.867 1.00 98.69 200 ILE A O 1
ATOM 1593 N N . HIS A 1 201 ? -1.820 -3.564 -8.625 1.00 98.69 201 HIS A N 1
ATOM 1594 C CA . HIS A 1 201 ? -0.728 -2.642 -8.909 1.00 98.69 201 HIS A CA 1
ATOM 1595 C C . HIS A 1 201 ? 0.067 -3.078 -10.141 1.00 98.69 201 HIS A C 1
ATOM 1597 O O . HIS A 1 201 ? 0.446 -4.235 -10.292 1.00 98.69 201 HIS A O 1
ATOM 1603 N N . LEU A 1 202 ? 0.348 -2.128 -11.018 1.00 98.69 202 LEU A N 1
ATOM 1604 C CA . LEU A 1 202 ? 1.111 -2.263 -12.245 1.00 98.69 202 LEU A CA 1
ATOM 1605 C C . LEU A 1 202 ? 2.183 -1.176 -12.250 1.00 98.69 202 LEU A C 1
ATOM 1607 O O . LEU A 1 202 ? 1.916 -0.037 -11.887 1.00 98.69 202 LEU A O 1
ATOM 1611 N N . SER A 1 203 ? 3.389 -1.502 -12.692 1.00 98.69 203 SER A N 1
ATOM 1612 C CA . SER A 1 203 ? 4.461 -0.520 -12.833 1.00 98.69 203 SER A CA 1
ATOM 1613 C C . SER A 1 203 ? 5.290 -0.810 -14.072 1.00 98.69 203 SER A C 1
ATOM 1615 O O . SER A 1 203 ? 5.578 -1.968 -14.383 1.00 98.69 203 SER A O 1
ATOM 1617 N N . ALA A 1 204 ? 5.674 0.249 -14.775 1.00 98.62 204 ALA A N 1
ATOM 1618 C CA . ALA A 1 204 ? 6.613 0.218 -15.882 1.00 98.62 204 ALA A CA 1
ATOM 1619 C C . ALA A 1 204 ? 7.725 1.238 -15.622 1.00 98.62 204 ALA A C 1
ATOM 1621 O O . ALA A 1 204 ? 7.455 2.396 -15.306 1.00 98.62 204 ALA A O 1
ATOM 1622 N N . GLU A 1 205 ? 8.980 0.822 -15.770 1.00 98.44 205 GLU A N 1
ATOM 1623 C CA . GLU A 1 205 ? 10.149 1.666 -15.535 1.00 98.44 205 GLU A CA 1
ATOM 1624 C C . GLU A 1 205 ? 11.197 1.468 -16.634 1.00 98.44 205 GLU A C 1
ATOM 1626 O O . GLU A 1 205 ? 11.748 0.379 -16.796 1.00 98.44 205 GLU A O 1
ATOM 1631 N N . GLN A 1 206 ? 11.519 2.542 -17.354 1.00 97.88 206 GLN A N 1
ATOM 1632 C CA . GLN A 1 206 ? 12.647 2.584 -18.280 1.00 97.88 206 GLN A CA 1
ATOM 1633 C C . GLN A 1 206 ? 13.887 3.056 -17.525 1.00 97.88 206 GLN A C 1
ATOM 1635 O O . GLN A 1 206 ? 13.958 4.213 -17.118 1.00 97.88 206 GLN A O 1
ATOM 1640 N N . ARG A 1 207 ? 14.879 2.179 -17.378 1.00 96.38 207 ARG A N 1
ATOM 1641 C CA . ARG A 1 207 ? 16.173 2.441 -16.737 1.00 96.38 207 ARG A CA 1
ATOM 1642 C C . ARG A 1 207 ? 17.228 2.630 -17.820 1.00 96.38 207 ARG A C 1
ATOM 1644 O O . ARG A 1 207 ? 17.328 1.800 -18.720 1.00 96.38 207 ARG A O 1
ATOM 1651 N N . PHE A 1 208 ? 18.026 3.685 -17.727 1.00 95.44 208 PHE A N 1
ATOM 1652 C CA . PHE A 1 208 ? 19.053 3.995 -18.723 1.00 95.44 208 PHE A CA 1
ATOM 1653 C C . PHE A 1 208 ? 20.309 4.566 -18.076 1.00 95.44 208 PHE A C 1
ATOM 1655 O O . PHE A 1 208 ? 20.268 5.173 -17.002 1.00 95.44 208 PHE A O 1
ATOM 1662 N N . ASN A 1 209 ? 21.448 4.368 -18.732 1.00 93.75 209 ASN A N 1
ATOM 1663 C CA . ASN A 1 209 ? 22.702 4.961 -18.291 1.00 93.75 209 ASN A CA 1
ATOM 1664 C C . ASN A 1 209 ? 22.774 6.434 -18.713 1.00 93.75 209 ASN A C 1
ATOM 1666 O O . ASN A 1 209 ? 22.431 6.760 -19.846 1.00 93.75 209 ASN A O 1
ATOM 1670 N N . MET A 1 210 ? 23.242 7.313 -17.824 1.00 92.62 210 MET A N 1
ATOM 1671 C CA . MET A 1 210 ? 23.490 8.717 -18.164 1.00 92.62 210 MET A CA 1
ATOM 1672 C C . MET A 1 210 ? 24.984 8.938 -18.409 1.00 92.62 210 MET A C 1
ATOM 1674 O O . MET A 1 210 ? 25.408 9.081 -19.551 1.00 92.62 210 MET A O 1
ATOM 1678 N N . PHE A 1 211 ? 25.793 8.930 -17.346 1.00 92.50 211 PHE A N 1
ATOM 1679 C CA . PHE A 1 211 ? 27.249 9.057 -17.424 1.00 92.50 211 PHE A CA 1
ATOM 1680 C C . PHE A 1 211 ? 27.927 8.401 -16.217 1.00 92.50 211 PHE A C 1
ATOM 1682 O O . PHE A 1 211 ? 27.477 8.536 -15.079 1.00 92.50 211 PHE A O 1
ATOM 1689 N N . GLY A 1 212 ? 29.044 7.707 -16.454 1.00 91.88 212 GLY A N 1
ATOM 1690 C CA . GLY A 1 212 ? 29.763 6.985 -15.401 1.00 91.88 212 GLY A CA 1
ATOM 1691 C C . GLY A 1 212 ? 28.850 6.009 -14.650 1.00 91.88 212 GLY A C 1
ATOM 1692 O O . GLY A 1 212 ? 28.239 5.141 -15.264 1.00 91.88 212 GLY A O 1
ATOM 1693 N N . ASN A 1 213 ? 28.750 6.181 -13.330 1.00 93.19 213 ASN A N 1
ATOM 1694 C CA . ASN A 1 213 ? 27.890 5.377 -12.453 1.00 93.19 213 ASN A CA 1
ATOM 1695 C C . ASN A 1 213 ? 26.498 6.000 -12.221 1.00 93.19 213 ASN A C 1
ATOM 1697 O O . ASN A 1 213 ? 25.705 5.447 -11.455 1.00 93.19 213 ASN A O 1
ATOM 1701 N N . LEU A 1 214 ? 26.207 7.157 -12.829 1.00 95.56 214 LEU A N 1
ATOM 1702 C CA . LEU A 1 214 ? 24.905 7.807 -12.728 1.00 95.56 214 LEU A CA 1
ATOM 1703 C C . LEU A 1 214 ? 23.957 7.239 -13.786 1.00 95.56 214 LEU A C 1
ATOM 1705 O O . LEU A 1 214 ? 24.224 7.289 -14.989 1.00 95.56 214 LEU A O 1
ATOM 1709 N N . ARG A 1 215 ? 22.814 6.745 -13.322 1.00 95.50 215 ARG A N 1
ATOM 1710 C CA . ARG A 1 215 ? 21.738 6.184 -14.135 1.00 95.50 215 ARG A CA 1
ATOM 1711 C C . ARG A 1 215 ? 20.459 6.993 -13.928 1.00 95.50 215 ARG A C 1
ATOM 1713 O O . ARG A 1 215 ? 20.221 7.533 -12.847 1.00 95.50 215 ARG A O 1
ATOM 1720 N N . GLY A 1 216 ? 19.620 7.032 -14.952 1.00 96.94 216 GLY A N 1
ATOM 1721 C CA . GLY A 1 216 ? 18.287 7.619 -14.903 1.00 96.94 216 GLY A CA 1
ATOM 1722 C C . GLY A 1 216 ? 17.204 6.545 -14.928 1.00 96.94 216 GLY A C 1
ATOM 1723 O O . GLY A 1 216 ? 17.444 5.407 -15.346 1.00 96.94 216 GLY A O 1
ATOM 1724 N N . ALA A 1 217 ? 15.999 6.909 -14.499 1.00 97.75 217 ALA A N 1
ATOM 1725 C CA . ALA A 1 217 ? 14.804 6.213 -14.944 1.00 97.75 217 ALA A CA 1
ATOM 1726 C C . ALA A 1 217 ? 13.607 7.136 -15.117 1.00 97.75 217 ALA A C 1
ATOM 1728 O O . ALA A 1 217 ? 13.508 8.178 -14.471 1.00 97.75 217 ALA A O 1
ATOM 1729 N N . LEU A 1 218 ? 12.690 6.682 -15.961 1.00 98.44 218 LEU A N 1
ATOM 1730 C CA . LEU A 1 218 ? 11.343 7.207 -16.126 1.00 98.44 218 LEU A CA 1
ATOM 1731 C C . LEU A 1 218 ? 10.364 6.102 -15.757 1.00 98.44 218 LEU A C 1
ATOM 1733 O O . LEU A 1 218 ? 10.601 4.944 -16.111 1.00 98.44 218 LEU A O 1
ATOM 1737 N N . PHE A 1 219 ? 9.283 6.440 -15.065 1.00 98.62 219 PHE A N 1
ATOM 1738 C CA . PHE A 1 219 ? 8.330 5.438 -14.613 1.00 98.62 219 PHE A CA 1
ATOM 1739 C C . PHE A 1 219 ? 6.878 5.893 -14.663 1.00 98.62 219 PHE A C 1
ATOM 1741 O O . PHE A 1 219 ? 6.571 7.085 -14.587 1.00 98.62 219 PHE A O 1
ATOM 1748 N N . ILE A 1 220 ? 5.999 4.898 -14.751 1.00 98.75 220 ILE A N 1
ATOM 1749 C CA . ILE A 1 220 ? 4.557 5.017 -14.571 1.00 98.75 220 ILE A CA 1
ATOM 1750 C C . ILE A 1 220 ? 4.124 3.879 -13.648 1.00 98.75 220 ILE A C 1
ATOM 1752 O O . ILE A 1 220 ? 4.385 2.712 -13.938 1.00 98.75 220 ILE A O 1
ATOM 1756 N N . ASP A 1 221 ? 3.456 4.234 -12.558 1.00 98.75 221 ASP A N 1
ATOM 1757 C CA . ASP A 1 221 ? 2.852 3.319 -11.600 1.00 98.75 221 ASP A CA 1
ATOM 1758 C C . ASP A 1 221 ? 1.331 3.491 -11.661 1.00 98.75 221 ASP A C 1
ATOM 1760 O O . ASP A 1 221 ? 0.822 4.611 -11.684 1.00 98.75 221 ASP A O 1
ATOM 1764 N N . ALA A 1 222 ? 0.592 2.392 -11.697 1.00 98.75 222 ALA A N 1
ATOM 1765 C CA . ALA A 1 222 ? -0.859 2.382 -11.748 1.00 98.75 222 ALA A CA 1
ATOM 1766 C C . ALA A 1 222 ? -1.390 1.362 -10.745 1.00 98.75 222 ALA A C 1
ATOM 1768 O O . ALA A 1 222 ? -1.077 0.180 -10.841 1.00 98.75 222 ALA A O 1
ATOM 1769 N N . GLY A 1 223 ? -2.192 1.782 -9.777 1.00 98.50 223 GLY A N 1
ATOM 1770 C CA . GLY A 1 223 ? -2.735 0.847 -8.800 1.00 98.50 223 GLY A CA 1
ATOM 1771 C C . GLY A 1 223 ? -3.722 1.469 -7.836 1.00 98.50 223 GLY A C 1
ATOM 1772 O O . GLY A 1 223 ? -3.846 2.690 -7.762 1.00 98.50 223 GLY A O 1
ATOM 1773 N N . ASN A 1 224 ? -4.431 0.607 -7.117 1.00 98.62 224 ASN A N 1
ATOM 1774 C CA . ASN A 1 224 ? -5.296 0.975 -6.006 1.00 98.62 224 ASN A CA 1
ATOM 1775 C C . ASN A 1 224 ? -5.586 -0.260 -5.130 1.00 98.62 224 ASN A C 1
ATOM 1777 O O . ASN A 1 224 ? -5.226 -1.394 -5.476 1.00 98.62 224 ASN A O 1
ATOM 1781 N N . ILE A 1 225 ? -6.234 -0.015 -3.999 1.00 98.62 225 ILE A N 1
ATOM 1782 C CA . ILE A 1 225 ? -6.809 -1.011 -3.103 1.00 98.62 225 ILE A CA 1
ATOM 1783 C C . ILE A 1 225 ? -8.322 -0.801 -3.009 1.00 98.62 225 ILE A C 1
ATOM 1785 O O . ILE A 1 225 ? -8.795 0.315 -3.198 1.00 98.62 225 ILE A O 1
ATOM 1789 N N . TRP A 1 226 ? -9.078 -1.856 -2.730 1.00 98.56 226 TRP A N 1
ATOM 1790 C CA . TRP A 1 226 ? -10.528 -1.803 -2.518 1.00 98.56 226 TRP A CA 1
ATOM 1791 C C . TRP A 1 226 ? -10.949 -2.831 -1.478 1.00 98.56 226 TRP A C 1
ATOM 1793 O O . TRP A 1 226 ? -10.272 -3.845 -1.304 1.00 98.56 226 TRP A O 1
ATOM 1803 N N . ASN A 1 227 ? -12.074 -2.585 -0.823 1.00 98.25 227 ASN A N 1
ATOM 1804 C CA . ASN A 1 227 ? -12.755 -3.598 -0.032 1.00 98.25 227 ASN A CA 1
ATOM 1805 C C . ASN A 1 227 ? -13.566 -4.517 -0.956 1.00 98.25 227 ASN A C 1
ATOM 1807 O O . ASN A 1 227 ? -14.082 -4.081 -1.986 1.00 98.25 227 ASN A O 1
ATOM 1811 N N . VAL A 1 228 ? -13.633 -5.809 -0.658 1.00 97.75 228 VAL A N 1
ATOM 1812 C CA . VAL A 1 228 ? -14.331 -6.805 -1.476 1.00 97.75 228 VAL A CA 1
ATOM 1813 C C . VAL A 1 228 ? -14.769 -7.981 -0.613 1.00 97.75 228 VAL A C 1
ATOM 1815 O O . VAL A 1 228 ? -13.954 -8.597 0.065 1.00 97.75 228 VAL A O 1
ATOM 1818 N N . LEU A 1 229 ? -16.051 -8.351 -0.670 1.00 96.12 229 LEU A N 1
ATOM 1819 C CA . LEU A 1 229 ? -16.587 -9.497 0.083 1.00 96.12 229 LEU A CA 1
ATOM 1820 C C . LEU A 1 229 ? -16.278 -9.434 1.596 1.00 96.12 229 LEU A C 1
ATOM 1822 O O . LEU A 1 229 ? -15.986 -10.459 2.213 1.00 96.12 229 LEU A O 1
ATOM 1826 N N . ASP A 1 230 ? -16.325 -8.239 2.180 1.00 95.31 230 ASP A N 1
ATOM 1827 C CA . ASP A 1 230 ? -16.129 -7.991 3.607 1.00 95.31 230 ASP A CA 1
ATOM 1828 C C . ASP A 1 230 ? -17.284 -7.150 4.186 1.00 95.31 230 ASP A C 1
ATOM 1830 O O . ASP A 1 230 ? -18.392 -7.142 3.647 1.00 95.31 230 ASP A O 1
ATOM 1834 N N . ASN A 1 231 ? -17.059 -6.523 5.339 1.00 93.69 231 ASN A N 1
ATOM 1835 C CA . ASN A 1 231 ? -18.046 -5.753 6.086 1.00 93.69 231 ASN A CA 1
ATOM 1836 C C . ASN A 1 231 ? -18.093 -4.259 5.724 1.00 93.69 231 ASN A C 1
ATOM 1838 O O . ASN A 1 231 ? -18.792 -3.516 6.414 1.00 93.69 231 ASN A O 1
ATOM 1842 N N . VAL A 1 232 ? -17.341 -3.800 4.720 1.00 94.88 232 VAL A N 1
ATOM 1843 C CA . VAL A 1 232 ? -17.362 -2.394 4.302 1.00 94.88 232 VAL A CA 1
ATOM 1844 C C . VAL A 1 232 ? -18.472 -2.177 3.276 1.00 94.88 232 VAL A C 1
ATOM 1846 O O . VAL A 1 232 ? -18.543 -2.864 2.264 1.00 94.88 232 VAL A O 1
ATOM 1849 N N . GLU A 1 233 ? -19.339 -1.197 3.541 1.00 92.75 233 GLU A N 1
ATOM 1850 C CA . GLU A 1 233 ? -20.512 -0.887 2.704 1.00 92.75 233 GLU A CA 1
ATOM 1851 C C . GLU A 1 233 ? -20.356 0.412 1.887 1.00 92.75 233 GLU A C 1
ATOM 1853 O O . GLU A 1 233 ? -21.261 0.785 1.146 1.00 92.75 233 GLU A O 1
ATOM 1858 N N . ASP A 1 234 ? -19.228 1.122 2.006 1.00 95.00 234 ASP A N 1
ATOM 1859 C CA . ASP A 1 234 ? -18.967 2.327 1.205 1.00 95.00 234 ASP A CA 1
ATOM 1860 C C . ASP A 1 234 ? -18.665 1.947 -0.254 1.00 95.00 234 ASP A C 1
ATOM 1862 O O . ASP A 1 234 ? -17.602 1.397 -0.561 1.00 95.00 234 ASP A O 1
ATOM 1866 N N . ASP A 1 235 ? -19.582 2.284 -1.164 1.00 94.75 235 ASP A N 1
ATOM 1867 C CA . ASP A 1 235 ? -19.449 2.058 -2.608 1.00 94.75 235 ASP A CA 1
ATOM 1868 C C . ASP A 1 235 ? -18.171 2.684 -3.190 1.00 94.75 235 ASP A C 1
ATOM 1870 O O . ASP A 1 235 ? -17.573 2.126 -4.110 1.00 94.75 235 ASP A O 1
ATOM 1874 N N . ALA A 1 236 ? -17.709 3.823 -2.655 1.00 96.00 236 ALA A N 1
ATOM 1875 C CA . ALA A 1 236 ? -16.497 4.485 -3.139 1.00 96.00 236 ALA A CA 1
ATOM 1876 C C . ALA A 1 236 ? -15.214 3.737 -2.741 1.00 96.00 236 ALA A C 1
ATOM 1878 O O . ALA A 1 236 ? -14.177 3.909 -3.390 1.00 96.00 236 ALA A O 1
ATOM 1879 N N . ALA A 1 237 ? -15.281 2.919 -1.687 1.00 97.00 237 ALA A N 1
ATOM 1880 C CA . ALA A 1 237 ? -14.186 2.106 -1.169 1.00 97.00 237 ALA A CA 1
ATOM 1881 C C . ALA A 1 237 ? -14.242 0.643 -1.648 1.00 97.00 237 ALA A C 1
ATOM 1883 O O . ALA A 1 237 ? -13.259 -0.086 -1.495 1.00 97.00 237 ALA A O 1
ATOM 1884 N N . THR A 1 238 ? -15.367 0.208 -2.223 1.00 97.38 238 THR A N 1
ATOM 1885 C CA . THR A 1 238 ? -15.668 -1.204 -2.497 1.00 97.38 238 THR A CA 1
ATOM 1886 C C . THR A 1 238 ? -15.501 -1.563 -3.976 1.00 97.38 238 THR A C 1
ATOM 1888 O O . THR A 1 238 ? -15.800 -0.790 -4.887 1.00 97.38 238 THR A O 1
ATOM 1891 N N . PHE A 1 239 ? -15.014 -2.773 -4.246 1.00 97.56 239 PHE A N 1
ATOM 1892 C CA . PHE A 1 239 ? -14.895 -3.319 -5.592 1.00 97.56 239 PHE A CA 1
ATOM 1893 C C . PHE A 1 239 ? -16.230 -3.925 -6.044 1.00 97.56 239 PHE A C 1
ATOM 1895 O O . PHE A 1 239 ? -16.516 -5.098 -5.804 1.00 97.56 239 PHE A O 1
ATOM 1902 N N . GLY A 1 240 ? -17.047 -3.120 -6.724 1.00 94.12 240 GLY A N 1
ATOM 1903 C CA . GLY A 1 240 ? -18.354 -3.519 -7.256 1.00 94.12 240 GLY A CA 1
ATOM 1904 C C . GLY A 1 240 ? -18.311 -4.205 -8.629 1.00 94.12 240 GLY A C 1
ATOM 1905 O O . GLY A 1 240 ? -19.340 -4.667 -9.117 1.00 94.12 240 GLY A O 1
ATOM 1906 N N . GLY A 1 241 ? -17.143 -4.277 -9.279 1.00 94.25 241 GLY A N 1
ATOM 1907 C CA . GLY A 1 241 ? -16.975 -4.899 -10.594 1.00 94.25 241 GLY A CA 1
ATOM 1908 C C . GLY A 1 241 ? -15.956 -4.175 -11.473 1.00 94.25 241 GLY A C 1
ATOM 1909 O O . GLY A 1 241 ? -15.093 -3.451 -10.985 1.00 94.25 241 GLY A O 1
ATOM 1910 N N . LEU A 1 242 ? -16.054 -4.361 -12.794 1.00 95.31 242 LEU A N 1
ATOM 1911 C CA . LEU A 1 242 ? -15.113 -3.755 -13.748 1.00 95.31 242 LEU A CA 1
ATOM 1912 C C . LEU A 1 242 ? -15.140 -2.221 -13.728 1.00 95.31 242 LEU A C 1
ATOM 1914 O O . LEU A 1 242 ? -14.109 -1.604 -13.987 1.00 95.31 242 LEU A O 1
ATOM 1918 N N . ASP A 1 243 ? -16.272 -1.610 -13.371 1.00 95.56 243 ASP A N 1
ATOM 1919 C CA . ASP A 1 243 ? -16.380 -0.154 -13.255 1.00 95.56 243 ASP A CA 1
ATOM 1920 C C . ASP A 1 243 ? -15.470 0.411 -12.157 1.00 95.56 243 ASP A C 1
ATOM 1922 O O . ASP A 1 243 ? -14.946 1.509 -12.326 1.00 95.56 243 ASP A O 1
ATOM 1926 N N . SER A 1 244 ? -15.189 -0.346 -11.087 1.00 97.12 244 SER A N 1
ATOM 1927 C CA . SER A 1 244 ? -14.248 0.058 -10.029 1.00 97.12 244 SER A CA 1
ATOM 1928 C C . SER A 1 244 ? -12.815 0.233 -10.550 1.00 97.12 244 SER A C 1
ATOM 1930 O O . SER A 1 244 ? -12.019 0.951 -9.948 1.00 97.12 244 SER A O 1
ATOM 1932 N N . LEU A 1 245 ? -12.466 -0.351 -11.706 1.00 97.00 245 LEU A N 1
ATOM 1933 C CA . LEU A 1 245 ? -11.150 -0.158 -12.327 1.00 97.00 245 LEU A CA 1
ATOM 1934 C C . LEU A 1 245 ? -10.930 1.282 -12.815 1.00 97.00 245 LEU A C 1
ATOM 1936 O O . LEU A 1 245 ? -9.781 1.687 -12.998 1.00 97.00 245 LEU A O 1
ATOM 1940 N N . LYS A 1 246 ? -11.994 2.086 -12.973 1.00 96.38 246 LYS A N 1
ATOM 1941 C CA . LYS A 1 246 ? -11.877 3.529 -13.257 1.00 96.38 246 LYS A CA 1
ATOM 1942 C C . LYS A 1 246 ? -11.180 4.292 -12.127 1.00 96.38 246 LYS A C 1
ATOM 1944 O O . LYS A 1 246 ? -10.688 5.401 -12.345 1.00 96.38 246 LYS A O 1
ATOM 1949 N N . ASP A 1 247 ? -11.135 3.705 -10.935 1.00 97.25 247 ASP A N 1
ATOM 1950 C CA . ASP A 1 247 ? -10.513 4.301 -9.763 1.00 97.25 247 ASP A CA 1
ATOM 1951 C C . ASP A 1 247 ? -9.041 3.892 -9.620 1.00 97.25 247 ASP A C 1
ATOM 1953 O O . ASP A 1 247 ? -8.413 4.229 -8.629 1.00 97.25 247 ASP A O 1
ATOM 1957 N N . ILE A 1 248 ? -8.429 3.211 -10.598 1.00 98.44 248 ILE A N 1
ATOM 1958 C CA . ILE A 1 248 ? -6.976 2.978 -10.592 1.00 98.44 248 ILE A CA 1
ATOM 1959 C C . ILE A 1 248 ? -6.241 4.322 -10.624 1.00 98.44 248 ILE A C 1
ATOM 1961 O O . ILE A 1 248 ? -6.312 5.053 -11.611 1.00 98.44 248 ILE A O 1
ATOM 1965 N N . ALA A 1 249 ? -5.496 4.634 -9.562 1.00 98.56 249 ALA A N 1
ATOM 1966 C CA . ALA A 1 249 ? -4.672 5.832 -9.508 1.00 98.56 249 ALA A CA 1
ATOM 1967 C C . ALA A 1 249 ? -3.428 5.674 -10.382 1.00 98.56 249 ALA A C 1
ATOM 1969 O O . ALA A 1 249 ? -2.831 4.599 -10.418 1.00 98.56 249 ALA A O 1
ATOM 1970 N N . ILE A 1 250 ? -3.007 6.755 -11.044 1.00 98.75 250 ILE A N 1
ATOM 1971 C CA . ILE A 1 250 ? -1.821 6.761 -11.910 1.00 98.75 250 ILE A CA 1
ATOM 1972 C C . ILE A 1 250 ? -0.818 7.771 -11.368 1.00 98.75 250 ILE A C 1
ATOM 1974 O O . ILE A 1 250 ? -1.109 8.965 -11.259 1.00 98.75 250 ILE A O 1
ATOM 1978 N N . GLY A 1 251 ? 0.378 7.289 -11.054 1.00 98.56 251 GLY A N 1
ATOM 1979 C CA . GLY A 1 251 ? 1.555 8.091 -10.768 1.00 98.56 251 GLY A CA 1
ATOM 1980 C C . GLY A 1 251 ? 2.544 8.005 -11.922 1.00 98.56 251 GLY A C 1
ATOM 1981 O O . GLY A 1 251 ? 2.752 6.939 -12.491 1.00 98.56 251 GLY A O 1
ATOM 1982 N N . SER A 1 252 ? 3.187 9.110 -12.276 1.00 98.56 252 SER A N 1
ATOM 1983 C CA . SER A 1 252 ? 4.347 9.069 -13.168 1.00 98.56 252 SER A CA 1
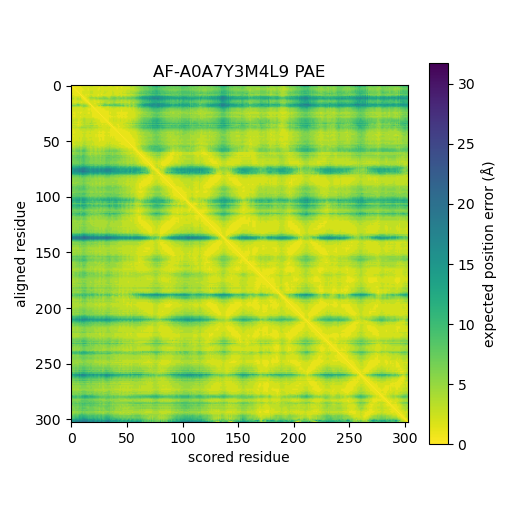ATOM 1984 C C . SER A 1 252 ? 5.470 9.919 -12.622 1.00 98.56 252 SER A C 1
ATOM 1986 O O . SER A 1 252 ? 5.249 10.830 -11.825 1.00 98.56 252 SER A O 1
ATOM 1988 N N . GLY A 1 253 ? 6.690 9.635 -13.048 1.00 98.31 253 GLY A N 1
ATOM 1989 C CA . GLY A 1 253 ? 7.827 10.357 -12.525 1.00 98.31 253 GLY A CA 1
ATOM 1990 C C . GLY A 1 253 ? 9.141 9.959 -13.149 1.00 98.31 253 GLY A C 1
ATOM 1991 O O . GLY A 1 253 ? 9.216 9.236 -14.146 1.00 98.31 253 GLY A O 1
ATOM 1992 N N . PHE A 1 254 ? 10.193 10.477 -12.541 1.00 98.31 254 PHE A N 1
ATOM 1993 C CA . PHE A 1 254 ? 11.559 10.204 -12.936 1.00 98.31 254 PHE A CA 1
ATOM 1994 C C . PHE A 1 254 ? 12.432 10.047 -11.700 1.00 98.31 254 PHE A C 1
ATOM 1996 O O . PHE A 1 254 ? 12.083 10.489 -10.605 1.00 98.31 254 PHE A O 1
ATOM 2003 N N . GLY A 1 255 ? 13.584 9.415 -11.878 1.00 97.50 255 GLY A N 1
ATOM 2004 C CA . GLY A 1 255 ? 14.521 9.211 -10.789 1.00 97.50 255 GLY A CA 1
ATOM 2005 C C . GLY A 1 255 ? 15.965 9.157 -11.237 1.00 97.50 255 GLY A C 1
ATOM 2006 O O . GLY A 1 255 ? 16.278 8.799 -12.374 1.00 97.50 255 GLY A O 1
ATOM 2007 N N . LEU A 1 256 ? 16.844 9.479 -10.300 1.00 97.62 256 LEU A N 1
ATOM 2008 C CA . LEU A 1 256 ? 18.288 9.371 -10.429 1.00 97.62 256 LEU A CA 1
ATOM 2009 C C . LEU A 1 256 ? 18.791 8.238 -9.546 1.00 97.62 256 LEU A C 1
ATOM 2011 O O . LEU A 1 256 ? 18.305 8.011 -8.438 1.00 97.62 256 LEU A O 1
ATOM 2015 N N . ARG A 1 257 ? 19.776 7.508 -10.057 1.00 95.62 257 ARG A N 1
ATOM 2016 C CA . ARG A 1 257 ? 20.368 6.348 -9.399 1.00 95.62 257 ARG A CA 1
ATOM 2017 C C . ARG A 1 257 ? 21.878 6.459 -9.460 1.00 95.62 257 ARG A C 1
ATOM 2019 O O . ARG A 1 257 ? 22.428 6.643 -10.542 1.00 95.62 257 ARG A O 1
ATOM 2026 N N . TYR A 1 258 ? 22.539 6.304 -8.324 1.00 95.81 258 TYR A N 1
ATOM 2027 C CA . TYR A 1 258 ? 23.992 6.224 -8.264 1.00 95.81 258 TYR A CA 1
ATOM 2028 C C . TYR A 1 258 ? 24.416 4.805 -7.897 1.00 95.81 258 TYR A C 1
ATOM 2030 O O . TYR A 1 258 ? 24.029 4.282 -6.851 1.00 95.81 258 TYR A O 1
ATOM 2038 N N . ASP A 1 259 ? 25.192 4.180 -8.775 1.00 93.06 259 ASP A N 1
ATOM 2039 C CA . ASP A 1 259 ? 25.669 2.812 -8.610 1.00 93.06 259 ASP A CA 1
ATOM 2040 C C . ASP A 1 259 ? 27.004 2.775 -7.847 1.00 93.06 259 ASP A C 1
ATOM 2042 O O . ASP A 1 259 ? 28.050 3.181 -8.359 1.00 93.06 259 ASP A O 1
ATOM 2046 N N . PHE A 1 260 ? 26.973 2.268 -6.613 1.00 91.62 260 PHE A N 1
ATOM 2047 C CA . PHE A 1 260 ? 28.161 2.068 -5.780 1.00 91.62 260 PHE A CA 1
ATOM 2048 C C . PHE A 1 260 ? 28.801 0.684 -5.977 1.00 91.62 260 PHE A C 1
ATOM 2050 O O . PHE A 1 260 ? 29.685 0.310 -5.211 1.00 91.62 260 PHE A O 1
ATOM 2057 N N . ARG A 1 261 ? 28.400 -0.088 -6.997 1.00 84.69 261 ARG A N 1
ATOM 2058 C CA . ARG A 1 261 ? 28.774 -1.489 -7.286 1.00 84.69 261 ARG A CA 1
ATOM 2059 C C . ARG A 1 261 ? 28.159 -2.525 -6.345 1.00 84.69 261 ARG A C 1
ATOM 2061 O O . ARG A 1 261 ? 27.783 -3.594 -6.809 1.00 84.69 261 ARG A O 1
ATOM 2068 N N . PHE A 1 262 ? 28.069 -2.239 -5.044 1.00 86.06 262 PHE A N 1
ATOM 2069 C CA . PHE A 1 262 ? 27.499 -3.159 -4.043 1.00 86.06 262 PHE A CA 1
ATOM 2070 C C . PHE A 1 262 ? 26.048 -2.830 -3.659 1.00 86.06 262 PHE A C 1
ATOM 2072 O O . PHE A 1 262 ? 25.310 -3.718 -3.242 1.00 86.06 262 PHE A O 1
ATOM 2079 N N . PHE A 1 263 ? 25.623 -1.578 -3.838 1.00 90.06 263 PHE A N 1
ATOM 2080 C CA . PHE A 1 263 ? 24.217 -1.176 -3.828 1.00 90.06 263 PHE A CA 1
ATOM 2081 C C . PHE A 1 263 ? 23.997 0.006 -4.776 1.00 90.06 263 PHE A C 1
ATOM 2083 O O . PHE A 1 263 ? 24.943 0.686 -5.183 1.00 90.06 263 PHE A O 1
ATOM 2090 N N . VAL A 1 264 ? 22.733 0.275 -5.093 1.00 92.00 264 VAL A N 1
ATOM 2091 C CA . VAL A 1 264 ? 22.322 1.470 -5.843 1.00 92.00 264 VAL A CA 1
ATOM 2092 C C . VAL A 1 264 ? 21.585 2.415 -4.903 1.00 92.00 264 VAL A C 1
ATOM 2094 O O . VAL A 1 264 ? 20.607 2.008 -4.282 1.00 92.00 264 VAL A O 1
ATOM 2097 N N . LEU A 1 265 ? 22.031 3.664 -4.784 1.00 96.56 265 LEU A N 1
ATOM 2098 C CA . LEU A 1 265 ? 21.235 4.705 -4.131 1.00 96.56 265 LEU A CA 1
ATOM 2099 C C . LEU A 1 265 ? 20.249 5.257 -5.152 1.00 96.56 265 LEU A C 1
ATOM 2101 O O . LEU A 1 265 ? 20.669 5.616 -6.252 1.00 96.56 265 LEU A O 1
ATOM 2105 N N . ARG A 1 266 ? 18.967 5.355 -4.799 1.00 96.19 266 ARG A N 1
ATOM 2106 C CA . ARG A 1 266 ? 17.950 5.957 -5.665 1.00 96.19 266 ARG A CA 1
ATOM 2107 C C . ARG A 1 266 ? 17.289 7.167 -5.020 1.00 96.19 266 ARG A C 1
ATOM 2109 O O . ARG A 1 266 ? 17.008 7.162 -3.822 1.00 96.19 266 ARG A O 1
ATOM 2116 N N . GLY A 1 267 ? 17.019 8.165 -5.852 1.00 97.88 267 GLY A N 1
ATOM 2117 C CA . GLY A 1 267 ? 16.108 9.265 -5.575 1.00 97.88 267 GLY A CA 1
ATOM 2118 C C . GLY A 1 267 ? 15.067 9.332 -6.686 1.00 97.88 267 GLY A C 1
ATOM 2119 O O . GLY A 1 267 ? 15.432 9.552 -7.840 1.00 97.88 267 GLY A O 1
ATOM 2120 N N . ASP A 1 268 ? 13.795 9.139 -6.351 1.00 98.06 268 ASP A N 1
ATOM 2121 C CA . ASP A 1 268 ? 12.676 9.181 -7.294 1.00 98.06 268 ASP A CA 1
ATOM 2122 C C . ASP A 1 268 ? 11.713 10.316 -6.916 1.00 98.06 268 ASP A C 1
ATOM 2124 O O . ASP A 1 268 ? 11.412 10.523 -5.739 1.00 98.06 268 ASP A O 1
ATOM 2128 N N . ILE A 1 269 ? 11.198 11.030 -7.917 1.00 98.44 269 ILE A N 1
ATOM 2129 C CA . ILE A 1 269 ? 10.160 12.053 -7.753 1.00 98.44 269 ILE A CA 1
ATOM 2130 C C . ILE A 1 269 ? 8.907 11.562 -8.473 1.00 98.44 269 ILE A C 1
ATOM 2132 O O . ILE A 1 269 ? 8.922 11.391 -9.693 1.00 98.44 269 ILE A O 1
ATOM 2136 N N . GLY A 1 270 ? 7.839 11.314 -7.714 1.00 98.38 270 GLY A N 1
ATOM 2137 C CA . GLY A 1 270 ? 6.547 10.859 -8.224 1.00 98.38 270 GLY A CA 1
ATOM 2138 C C . GLY A 1 270 ? 5.511 11.979 -8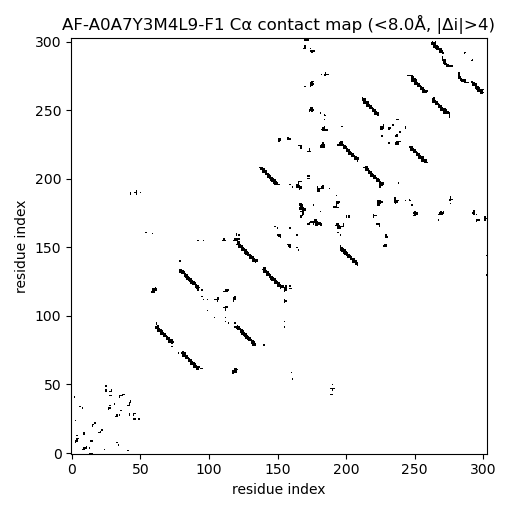.246 1.00 98.38 270 GLY A C 1
ATOM 2139 O O . GLY A 1 270 ? 5.363 12.717 -7.272 1.00 98.38 270 GLY A O 1
ATOM 2140 N N . PHE A 1 271 ? 4.762 12.081 -9.341 1.00 98.50 271 PHE A N 1
ATOM 2141 C CA . PHE A 1 271 ? 3.688 13.051 -9.537 1.00 98.50 271 PHE A CA 1
ATOM 2142 C C . PHE A 1 271 ? 2.349 12.341 -9.735 1.00 98.50 271 PHE A C 1
ATOM 2144 O O . PHE A 1 271 ? 2.269 11.329 -10.435 1.00 98.50 271 PHE A O 1
ATOM 2151 N N . LYS A 1 272 ? 1.284 12.892 -9.144 1.00 98.06 272 LYS A N 1
ATOM 2152 C CA . LYS A 1 272 ? -0.082 12.364 -9.264 1.00 98.06 272 LYS A CA 1
ATOM 2153 C C . LYS A 1 272 ? -0.661 12.730 -10.632 1.00 98.06 272 LYS A C 1
ATOM 2155 O O . LYS A 1 272 ? -1.132 13.850 -10.837 1.00 98.06 272 LYS A O 1
ATOM 2160 N N . THR A 1 273 ? -0.588 11.794 -11.571 1.00 98.31 273 THR A N 1
ATOM 2161 C CA . THR A 1 273 ? -1.081 11.942 -12.950 1.00 98.31 273 THR A CA 1
ATOM 2162 C C . THR A 1 273 ? -2.596 11.811 -13.011 1.00 98.31 273 THR A C 1
ATOM 2164 O O . THR A 1 273 ? -3.254 12.633 -13.649 1.00 98.31 273 THR A O 1
ATOM 2167 N N . TYR A 1 274 ? -3.148 10.830 -12.299 1.00 98.31 274 TYR A N 1
ATOM 2168 C CA . TYR A 1 274 ? -4.583 10.637 -12.118 1.00 98.31 274 TYR A CA 1
ATOM 2169 C C . TYR A 1 274 ? -4.877 10.267 -10.661 1.00 98.31 274 TYR A C 1
ATOM 2171 O O . TYR A 1 274 ? -4.395 9.240 -10.181 1.00 98.31 274 TYR A O 1
ATOM 2179 N N . ASP A 1 275 ? -5.645 11.108 -9.968 1.00 97.56 275 ASP A N 1
ATOM 2180 C CA . ASP A 1 275 ? -6.035 10.931 -8.566 1.00 97.56 275 ASP A CA 1
ATOM 2181 C C . ASP A 1 275 ? -7.548 10.640 -8.468 1.00 97.56 275 ASP A C 1
ATOM 2183 O O . ASP A 1 275 ? -8.354 11.557 -8.662 1.00 97.56 275 ASP A O 1
ATOM 2187 N N . PRO A 1 276 ? -7.954 9.384 -8.193 1.00 97.00 276 PRO A N 1
ATOM 2188 C CA . PRO A 1 276 ? -9.355 8.961 -8.191 1.00 97.00 276 PRO A CA 1
ATOM 2189 C C . PRO A 1 276 ? -10.159 9.547 -7.026 1.00 97.00 276 PRO A C 1
ATOM 2191 O O . PRO A 1 276 ? -11.377 9.661 -7.141 1.00 97.00 276 PRO A O 1
ATOM 2194 N N . SER A 1 277 ? -9.495 9.973 -5.944 1.00 94.75 277 SER A N 1
ATOM 2195 C CA . SER A 1 277 ? -10.151 10.605 -4.789 1.00 94.75 277 SER A CA 1
ATOM 2196 C C . SER A 1 277 ? -10.720 11.988 -5.117 1.00 94.75 277 SER A C 1
ATOM 2198 O O . SER A 1 277 ? -11.570 12.510 -4.398 1.00 94.75 277 SER A O 1
ATOM 2200 N N . GLN A 1 278 ? -10.248 12.617 -6.199 1.00 95.12 278 GLN A N 1
ATOM 2201 C CA . GLN A 1 278 ? -10.695 13.947 -6.592 1.00 95.12 27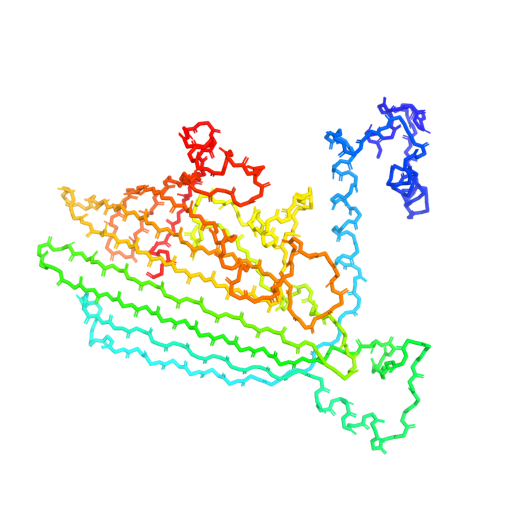8 GLN A CA 1
ATOM 2202 C C . GLN A 1 278 ? -12.074 13.897 -7.272 1.00 95.12 278 GLN A C 1
ATOM 2204 O O . GLN A 1 278 ? -12.399 12.913 -7.952 1.00 95.12 278 GLN A O 1
ATOM 2209 N N . PRO A 1 279 ? -12.866 14.982 -7.164 1.00 93.31 279 PRO A N 1
ATOM 2210 C CA . PRO A 1 279 ? -14.123 15.113 -7.891 1.00 93.31 279 PRO A CA 1
ATOM 2211 C C . PRO A 1 279 ? -13.954 14.871 -9.394 1.00 93.31 279 PRO A C 1
ATOM 2213 O O . PRO A 1 279 ? -12.909 15.184 -9.982 1.00 93.31 279 PRO A O 1
ATOM 2216 N N . GLU A 1 280 ? -15.001 14.344 -10.029 1.00 90.25 280 GLU A N 1
ATOM 2217 C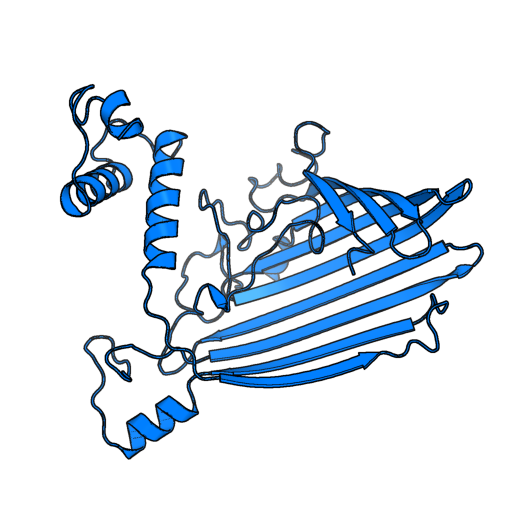 CA . GLU A 1 280 ? -15.027 14.144 -11.478 1.00 90.25 280 GLU A CA 1
ATOM 2218 C C . GLU A 1 280 ? -14.670 15.443 -12.226 1.00 90.25 280 GLU A C 1
ATOM 2220 O O . GLU A 1 280 ? -15.004 16.552 -11.811 1.00 90.25 280 GLU A O 1
ATOM 2225 N N . GLY A 1 281 ? -13.893 15.315 -13.304 1.00 91.69 281 GLY A N 1
ATOM 2226 C CA . GLY A 1 281 ? -13.332 16.455 -14.041 1.00 91.69 281 GLY A CA 1
ATOM 2227 C C . GLY A 1 281 ? -12.057 17.068 -13.439 1.00 91.69 281 GLY A C 1
ATOM 2228 O O . GLY A 1 281 ? -11.338 17.757 -14.157 1.00 91.69 281 GLY A O 1
ATOM 2229 N N . SER A 1 282 ? -11.711 16.776 -12.177 1.00 94.31 282 SER A N 1
ATOM 2230 C CA . SER A 1 282 ? -10.475 17.256 -11.518 1.00 94.31 282 SER A CA 1
ATOM 2231 C C . SER A 1 282 ? -9.452 16.155 -11.207 1.00 94.31 282 SER A C 1
ATOM 2233 O O . SER A 1 282 ? -8.472 16.403 -10.508 1.00 94.31 282 SER A O 1
ATOM 2235 N N . ARG A 1 283 ? -9.652 14.940 -11.728 1.00 96.12 283 ARG A N 1
ATOM 2236 C CA . ARG A 1 283 ? -8.788 13.781 -11.441 1.00 96.12 283 ARG A CA 1
ATOM 2237 C C . ARG A 1 283 ? -7.442 13.814 -12.170 1.00 96.12 283 ARG A C 1
ATOM 2239 O O . ARG A 1 283 ? -6.447 13.344 -11.629 1.00 96.12 283 ARG A O 1
ATOM 2246 N N . TRP A 1 284 ? -7.387 14.383 -13.374 1.00 97.62 284 TRP A N 1
ATOM 2247 C CA . TRP A 1 284 ? -6.178 14.409 -14.204 1.00 97.62 284 TRP A CA 1
ATOM 2248 C C . TRP A 1 284 ? -5.312 15.638 -13.928 1.00 97.62 284 TRP A C 1
ATOM 2250 O O . TRP A 1 284 ? -5.798 16.767 -13.950 1.00 97.62 284 TRP A O 1
ATOM 2260 N N . PHE A 1 285 ? -4.018 15.417 -13.700 1.00 96.81 285 PHE A N 1
ATOM 2261 C CA . PHE A 1 285 ? -2.955 16.428 -13.607 1.00 96.81 285 PHE A CA 1
ATOM 2262 C C . PHE A 1 285 ? -3.146 17.561 -12.578 1.00 96.81 285 PHE A C 1
ATOM 2264 O O . PHE A 1 285 ? -2.329 18.479 -12.513 1.00 96.81 285 PHE A O 1
ATOM 2271 N N . LYS A 1 286 ? -4.174 17.511 -11.723 1.00 93.94 286 LYS A N 1
ATOM 2272 C CA . LYS A 1 286 ? -4.509 18.609 -10.801 1.00 93.94 286 LYS A CA 1
ATOM 2273 C C . LYS A 1 286 ? -3.413 18.889 -9.771 1.00 93.94 286 LYS A C 1
ATOM 2275 O O . LYS A 1 286 ? -3.162 20.044 -9.434 1.00 93.94 286 LYS A O 1
ATOM 2280 N N . LYS A 1 287 ? -2.753 17.831 -9.298 1.00 91.81 287 LYS A N 1
ATOM 2281 C CA . LYS A 1 287 ? -1.639 17.873 -8.336 1.00 91.81 287 LYS A CA 1
ATOM 2282 C C . LYS A 1 287 ? -0.295 17.528 -8.997 1.00 91.81 287 LYS A C 1
ATOM 2284 O O . LYS A 1 287 ? 0.638 17.099 -8.326 1.00 91.81 287 LYS A O 1
ATOM 2289 N N . TYR A 1 288 ? -0.180 17.717 -10.313 1.00 96.06 288 TYR A N 1
ATOM 2290 C CA . TYR A 1 288 ? 1.038 17.421 -11.069 1.00 96.06 288 TYR A CA 1
ATOM 2291 C C . TYR A 1 288 ? 2.006 18.612 -11.037 1.00 96.06 288 TYR A C 1
ATOM 2293 O O . TYR A 1 288 ? 2.118 19.388 -11.982 1.00 96.06 288 TYR A O 1
ATOM 2301 N N . ASN A 1 289 ? 2.664 18.818 -9.900 1.00 95.94 289 ASN A N 1
ATOM 2302 C CA . ASN A 1 289 ? 3.639 19.891 -9.706 1.00 95.94 289 ASN A CA 1
ATOM 2303 C C . ASN A 1 289 ? 4.606 19.537 -8.563 1.00 95.94 289 ASN A C 1
ATOM 2305 O O . ASN A 1 289 ? 4.334 18.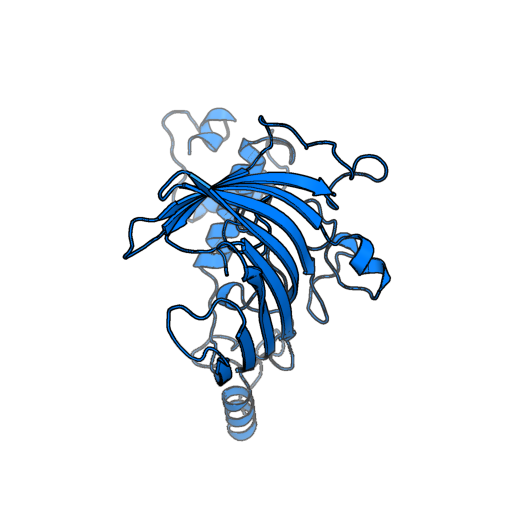643 -7.766 1.00 95.94 289 ASN A O 1
ATOM 2309 N N . PHE A 1 290 ? 5.727 20.252 -8.462 1.00 96.81 290 PHE A N 1
ATOM 2310 C CA . PHE A 1 290 ? 6.770 19.964 -7.470 1.00 96.81 290 PHE A CA 1
ATOM 2311 C C . PHE A 1 290 ? 6.360 20.214 -6.011 1.00 96.81 290 PHE A C 1
ATOM 2313 O O . PHE A 1 290 ? 6.982 19.634 -5.124 1.00 96.81 290 PHE A O 1
ATOM 2320 N N . SER A 1 291 ? 5.335 21.036 -5.744 1.00 96.44 291 SER A N 1
ATOM 2321 C CA . SER A 1 291 ? 4.845 21.249 -4.373 1.00 96.44 291 SER A CA 1
ATOM 2322 C C . SER A 1 291 ? 3.948 20.115 -3.876 1.00 96.44 291 SER A C 1
ATOM 2324 O O . SER A 1 291 ? 3.795 19.951 -2.673 1.00 96.44 291 SER A O 1
ATOM 2326 N N . ASN A 1 292 ? 3.385 19.318 -4.788 1.00 95.50 292 ASN A N 1
ATOM 2327 C CA . ASN A 1 292 ? 2.565 18.145 -4.480 1.00 95.50 292 ASN A CA 1
ATOM 2328 C C . ASN A 1 292 ? 3.257 16.816 -4.835 1.00 95.50 292 ASN A C 1
ATOM 2330 O O . ASN A 1 292 ? 2.658 15.751 -4.674 1.00 95.50 292 ASN A O 1
ATOM 2334 N N . ALA A 1 293 ? 4.485 16.869 -5.353 1.00 97.12 293 ALA A N 1
ATOM 2335 C CA . ALA A 1 293 ? 5.261 15.688 -5.697 1.00 97.12 293 ALA A CA 1
ATOM 2336 C C . ALA A 1 293 ? 5.726 14.948 -4.438 1.00 97.12 293 ALA A C 1
ATOM 2338 O O . ALA A 1 293 ? 6.030 15.560 -3.413 1.00 97.12 293 ALA A O 1
ATOM 2339 N N . VAL A 1 294 ? 5.833 13.626 -4.540 1.00 97.94 294 VAL A N 1
ATOM 2340 C CA . VAL A 1 294 ? 6.380 12.782 -3.477 1.00 97.94 294 VAL A CA 1
ATOM 2341 C C . VAL A 1 294 ? 7.835 12.471 -3.794 1.00 97.94 294 VAL A C 1
ATOM 2343 O O . VAL A 1 294 ? 8.167 11.962 -4.868 1.00 97.94 294 VAL A O 1
ATOM 2346 N N . TYR A 1 295 ? 8.704 12.779 -2.836 1.00 97.62 295 TYR A N 1
ATOM 2347 C CA . TYR A 1 295 ? 10.140 12.555 -2.925 1.00 97.62 295 TYR A CA 1
ATOM 2348 C C . TYR A 1 295 ? 10.482 11.260 -2.200 1.00 97.62 295 TYR A C 1
ATOM 2350 O O . TYR A 1 295 ? 10.249 11.123 -1.001 1.00 97.62 295 TYR A O 1
ATOM 2358 N N . ASN A 1 296 ? 11.040 10.309 -2.935 1.00 96.81 296 ASN A N 1
ATOM 2359 C CA . ASN A 1 296 ? 11.367 8.986 -2.434 1.00 96.81 296 ASN A CA 1
ATOM 2360 C C . ASN A 1 296 ? 12.881 8.793 -2.460 1.00 96.81 296 ASN A C 1
ATOM 2362 O O . ASN A 1 296 ? 13.522 9.016 -3.486 1.00 96.81 296 ASN A O 1
ATOM 2366 N N . ILE A 1 297 ? 13.445 8.324 -1.349 1.00 95.69 297 ILE A N 1
ATOM 2367 C CA . ILE A 1 297 ? 14.844 7.898 -1.263 1.00 95.69 297 ILE A CA 1
ATOM 2368 C C . ILE A 1 297 ? 14.849 6.412 -0.927 1.00 95.69 297 ILE A C 1
ATOM 2370 O O . ILE A 1 297 ? 14.078 5.957 -0.082 1.00 95.69 297 ILE A O 1
ATOM 2374 N N . GLY A 1 298 ? 15.704 5.642 -1.593 1.00 93.31 298 GLY A N 1
ATOM 2375 C CA . GLY A 1 298 ? 15.772 4.203 -1.379 1.00 93.31 298 GLY A CA 1
ATOM 2376 C C . GLY A 1 298 ? 17.135 3.607 -1.690 1.00 93.31 298 GLY A C 1
ATOM 2377 O O . GLY A 1 298 ? 17.984 4.224 -2.335 1.00 93.31 298 GLY A O 1
ATOM 2378 N N . ILE A 1 299 ? 17.314 2.368 -1.245 1.00 92.56 299 ILE A N 1
ATOM 2379 C CA . ILE A 1 299 ? 18.458 1.524 -1.584 1.00 92.56 299 ILE A CA 1
ATOM 2380 C C . ILE A 1 299 ? 17.951 0.417 -2.510 1.00 92.56 299 ILE A C 1
ATOM 2382 O O . ILE A 1 299 ? 16.894 -0.164 -2.267 1.00 92.56 299 ILE A O 1
ATOM 2386 N N . ASN A 1 300 ? 18.720 0.120 -3.555 1.00 90.38 300 ASN A N 1
ATOM 2387 C CA . ASN A 1 300 ? 18.389 -0.797 -4.643 1.00 90.38 300 ASN A CA 1
ATOM 2388 C C . ASN A 1 300 ? 17.151 -0.371 -5.449 1.00 90.38 300 ASN A C 1
ATOM 2390 O O . ASN A 1 300 ? 16.563 0.692 -5.243 1.00 90.38 300 ASN A O 1
ATOM 2394 N N . TYR A 1 301 ? 16.793 -1.180 -6.443 1.00 84.69 301 TYR A N 1
ATOM 2395 C CA . TYR A 1 301 ? 15.650 -0.926 -7.316 1.00 84.69 301 TYR A CA 1
ATOM 2396 C C . TYR A 1 301 ? 14.308 -1.155 -6.591 1.00 84.69 301 TYR A C 1
ATOM 2398 O O . TYR A 1 301 ? 14.265 -1.939 -5.643 1.00 84.69 301 TYR A O 1
ATOM 2406 N N . PRO A 1 302 ? 13.224 -0.461 -6.997 1.00 65.38 302 PRO A N 1
ATOM 2407 C CA . PRO A 1 302 ? 11.916 -0.550 -6.329 1.00 65.38 302 PRO A CA 1
ATOM 2408 C C . PRO A 1 302 ? 11.262 -1.928 -6.453 1.00 65.38 302 PRO A C 1
ATOM 2410 O O . PRO A 1 302 ? 10.440 -2.303 -5.618 1.00 65.38 302 PRO A O 1
ATOM 2413 N N . PHE A 1 303 ? 11.644 -2.669 -7.492 1.00 82.88 303 PHE A N 1
ATOM 2414 C CA . PHE A 1 303 ? 11.284 -4.053 -7.738 1.00 82.88 303 PHE A CA 1
ATOM 2415 C C . PHE A 1 303 ? 12.319 -4.730 -8.627 1.00 82.88 303 PHE A C 1
ATOM 2417 O O . PHE A 1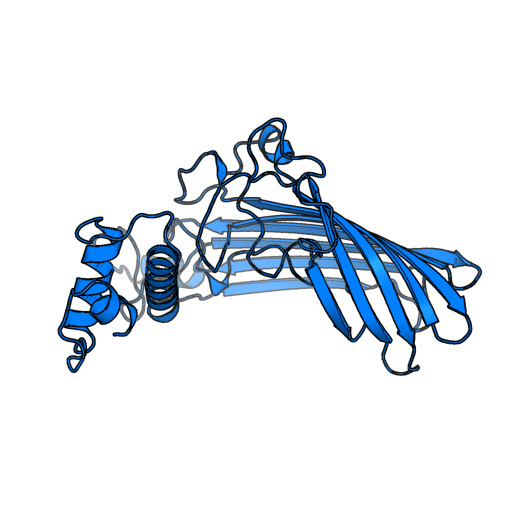 303 ? 12.906 -4.080 -9.544 1.00 82.88 303 PHE A O 1
#

Secondary structure (DSSP, 8-state):
-HHHHHTTSS-TT--PPTTHHHHHHHHHHHTT-SS--TTSHHHHHHHHHHHHHHHHH---B--EEEEEEEEE---STT--S-EEEEEEEEEESHHHHHHHHHTTPPP-TTS--EETTEEBP-EEEEEEEEEEEEEEETTEEEEEEEEEEEEEE-SS-SS--GGGSB-B-STTS-TTS-TT-B-STT-----S---BSEEEEEEEEEEEEEETTEEEEEEEEEEEEEB-SSS---TTTB--SGGGGGG-EEEEEEEEEEE-SS-EEEEEEEEEEE-TTSPTTS-BSTT-STTTPEEEEEES---